Protein AF-0000000085028740 (afdb_homodimer)

Foldseek 3Di:
DKEKEWEAEQVRFTFKMKIFDLPDDDDDPSVVLSVQLCVLVVVLQCCVCVPVVFDKDWDADPVGRMIMIGGPDDDDPVNRVSVVVSVVSLVVSCVVSHVVNYHYHYHYD/DKEKEWEAEQVRFTFKMKIFDLPDDDDDPSVVLSVQLCVLVVVLQCCVCVVVVFDWDWDADPVGRMIMIGGPDDDDPVNRVSVVVSVVSLVVSCVVSHVVNYHYHYHYD

Organism: Acidaminococcus fermentans (strain ATCC 25085 / DSM 20731 / CCUG 9996 / CIP 106432 / VR4) (NCBI:txid591001)

pLDDT: mean 91.89, std 10.98, range [51.22, 98.94]

Sequence (218 aa):
MIAVDIYYNRHGRIRRYRVSGHAEYNPEGFDEVCYAVSLNTQVAANGLNEVLHRKVDYSIDQEDGSLAVRLVDEPDAKTDAVLKTMVCGLRHLQKTYSQDYLMIKEHRRMIAVDIYYNRHGRIRRYRVSGHAEYNPEGFDEVCYAVSLNTQVAANGLNEVLHRKVDYSIDQEDGSLAVRLVDEPDAKTDAVLKTMVCGLRHLQKTYSQDYLMIKEHRR

Nearest PDB structures (foldseek):
  7jvs-assembly1_D  TM=9.348E-01  e=3.069E-10  Staphylococcus aureus
  2g0j-assembly2_C  TM=8.894E-01  e=3.069E-10  Streptococcus mutans
  7kld-assembly1_B  TM=8.801E-01  e=5.539E-10  Staphylococcus aureus
  2idl-assembly1_A  TM=8.913E-01  e=1.217E-09  Streptococcus pneumoniae TIGR4
  7kld-assembly1_A-2  TM=9.164E-01  e=1.927E-09  Staphylococcus aureus

Radius of gyration: 16.81 Å; Cα contacts (8 Å, |Δi|>4): 422; chains: 2; bounding box: 40×45×38 Å

Solvent-accessible surface area (backbone atoms only — not comparable to full-atom values): 11359 Å² total; per-residue (Å²): 90,28,40,35,42,37,34,29,40,79,83,71,37,55,41,34,39,34,38,36,45,54,57,60,91,55,64,92,65,41,60,56,53,33,48,51,53,48,52,49,55,47,29,41,54,47,18,41,38,76,65,66,63,40,62,60,51,74,48,66,42,83,88,54,51,22,39,38,41,31,49,72,61,80,64,47,70,40,57,29,40,31,52,50,19,38,50,50,37,50,53,52,49,24,68,72,71,32,64,80,45,38,43,79,44,81,46,76,92,91,27,42,36,42,37,34,29,41,77,85,71,36,55,40,34,41,34,39,36,44,53,57,60,90,58,64,92,65,44,59,56,54,32,48,52,52,47,52,48,54,48,29,39,54,47,17,41,37,77,63,67,64,41,64,62,51,76,47,68,41,84,88,55,52,22,37,37,41,32,49,72,60,83,63,47,70,39,57,29,40,32,52,49,17,38,51,49,36,50,54,51,48,23,69,73,73,31,65,80,45,37,44,79,44,79,44,76,93

Structure (mmCIF, N/CA/C/O backbone):
data_AF-0000000085028740-model_v1
#
loop_
_entity.id
_entity.type
_entity.pdbx_description
1 polymer 'Ribosomal processing cysteine protease Prp'
#
loop_
_atom_site.group_PDB
_atom_site.id
_atom_site.type_symbol
_atom_site.label_atom_id
_atom_site.label_alt_id
_atom_site.label_comp_id
_atom_site.label_asym_id
_atom_site.label_entity_id
_atom_site.label_seq_id
_atom_site.pdbx_PDB_ins_code
_atom_site.Cartn_x
_atom_site.Cartn_y
_atom_site.Cartn_z
_atom_site.occupancy
_atom_site.B_iso_or_equiv
_atom_site.auth_seq_id
_atom_site.auth_comp_id
_atom_site.auth_asym_id
_atom_site.auth_atom_id
_atom_site.pdbx_PDB_model_num
ATOM 1 N N . MET A 1 1 ? 14.062 12.695 11 1 87 1 MET A N 1
ATOM 2 C CA . MET A 1 1 ? 12.977 11.875 11.531 1 87 1 MET A CA 1
ATOM 3 C C . MET A 1 1 ? 11.68 12.133 10.773 1 87 1 MET A C 1
ATOM 5 O O . MET A 1 1 ? 11.344 13.281 10.477 1 87 1 MET A O 1
ATOM 9 N N . ILE A 1 2 ? 11 11.188 10.445 1 91 2 ILE A N 1
ATOM 10 C CA . ILE A 1 2 ? 9.711 11.273 9.758 1 91 2 ILE A CA 1
ATOM 11 C C . ILE A 1 2 ? 8.578 11.039 10.758 1 91 2 ILE A C 1
ATOM 13 O O . ILE A 1 2 ? 8.656 10.133 11.594 1 91 2 ILE A O 1
ATOM 17 N N . ALA A 1 3 ? 7.57 11.867 10.711 1 94 3 ALA A N 1
ATOM 18 C CA . ALA A 1 3 ? 6.387 11.695 11.547 1 94 3 ALA A CA 1
ATOM 19 C C . ALA A 1 3 ? 5.137 11.469 10.703 1 94 3 ALA A C 1
ATOM 21 O O . ALA A 1 3 ? 4.922 12.172 9.703 1 94 3 ALA A O 1
ATOM 22 N N . VAL A 1 4 ? 4.367 10.461 11.109 1 97.19 4 VAL A N 1
ATOM 23 C CA . VAL A 1 4 ? 3.082 10.211 10.469 1 97.19 4 VAL A CA 1
ATOM 24 C C . VAL A 1 4 ? 1.962 10.281 11.508 1 97.19 4 VAL A C 1
ATOM 26 O O . VAL A 1 4 ? 1.953 9.508 12.469 1 97.19 4 VAL A O 1
ATOM 29 N N . ASP A 1 5 ? 1.057 11.203 11.266 1 98.25 5 ASP A N 1
ATOM 30 C CA . ASP A 1 5 ? -0.131 11.344 12.102 1 98.25 5 ASP A CA 1
ATOM 31 C C . ASP A 1 5 ? -1.352 10.719 11.43 1 98.25 5 ASP A C 1
ATOM 33 O O . ASP A 1 5 ? -1.665 11.031 10.281 1 98.25 5 ASP A O 1
ATOM 37 N N . ILE A 1 6 ? -1.985 9.859 12.172 1 98.75 6 ILE A N 1
ATOM 38 C CA . ILE A 1 6 ? -3.168 9.164 11.672 1 98.75 6 ILE A CA 1
ATOM 39 C C . ILE A 1 6 ? -4.391 9.57 12.5 1 98.75 6 ILE A C 1
ATOM 41 O O . ILE A 1 6 ? -4.383 9.469 13.727 1 98.75 6 ILE A O 1
ATOM 45 N N . TYR A 1 7 ? -5.457 9.9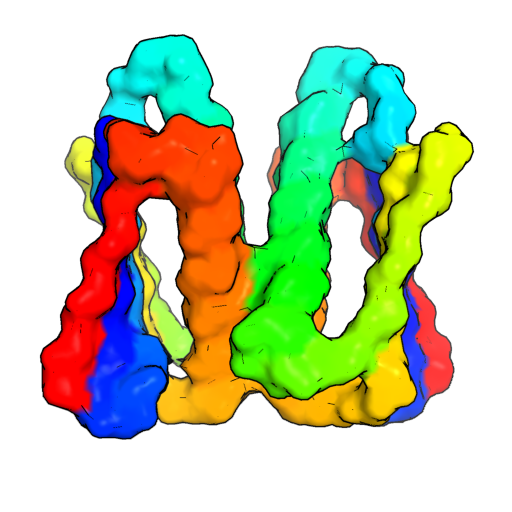45 11.828 1 98.69 7 TYR A N 1
ATOM 46 C CA . TYR A 1 7 ? -6.641 10.445 12.523 1 98.69 7 TYR A CA 1
ATOM 47 C C . TYR A 1 7 ? -7.84 9.531 12.281 1 98.69 7 TYR A C 1
ATOM 49 O O . TYR A 1 7 ? -8.258 9.336 11.141 1 98.69 7 TYR A O 1
ATOM 57 N N . TYR A 1 8 ? -8.383 9.047 13.375 1 98.38 8 TYR A N 1
ATOM 58 C CA . TYR A 1 8 ? -9.539 8.164 13.328 1 98.38 8 TYR A CA 1
ATOM 59 C C . TYR A 1 8 ? -10.82 8.914 13.672 1 98.38 8 TYR A C 1
ATOM 61 O O . TYR A 1 8 ? -10.789 9.867 14.461 1 98.38 8 TYR A O 1
ATOM 69 N N . ASN A 1 9 ? -11.883 8.602 13.031 1 97.12 9 ASN A N 1
ATOM 70 C CA . ASN A 1 9 ? -13.172 9.133 13.453 1 97.12 9 ASN A CA 1
ATOM 71 C C . ASN A 1 9 ? -13.734 8.367 14.648 1 97.12 9 ASN A C 1
ATOM 73 O O . ASN A 1 9 ? -13.07 7.48 15.188 1 97.12 9 ASN A O 1
ATOM 77 N N . ARG A 1 10 ? -14.898 8.703 15.039 1 95.94 10 ARG A N 1
ATOM 78 C CA . ARG A 1 10 ? -15.5 8.156 16.25 1 95.94 10 ARG A CA 1
ATOM 79 C C . ARG A 1 10 ? -15.797 6.668 16.094 1 95.94 10 ARG A C 1
ATOM 81 O O . ARG A 1 10 ? -16 5.957 17.078 1 95.94 10 ARG A O 1
ATOM 88 N N . HIS A 1 11 ? -15.883 6.184 14.883 1 96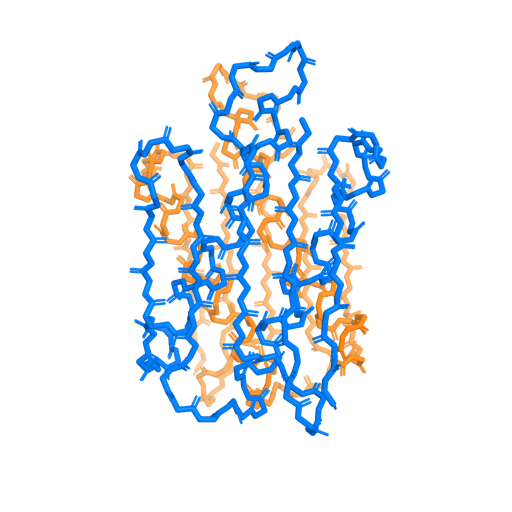.31 11 HIS A N 1
ATOM 89 C CA . HIS A 1 11 ? -16.188 4.781 14.625 1 96.31 11 HIS A CA 1
ATOM 90 C C . HIS A 1 11 ? -14.922 3.971 14.406 1 96.31 11 HIS A C 1
ATOM 92 O O . HIS A 1 11 ? -14.977 2.812 13.984 1 96.31 11 HIS A O 1
ATOM 98 N N . GLY A 1 12 ? -13.758 4.621 14.625 1 97.31 12 GLY A N 1
ATOM 99 C CA . GLY A 1 12 ? -12.492 3.906 14.523 1 97.31 12 GLY A CA 1
ATOM 100 C C . GLY A 1 12 ? -12.016 3.748 13.094 1 97.31 12 GLY A C 1
ATOM 101 O O . GLY A 1 12 ? -11.227 2.846 12.789 1 97.31 12 GLY A O 1
ATOM 102 N N . ARG A 1 13 ? -12.586 4.496 12.227 1 98.19 13 ARG A N 1
ATOM 103 C CA . ARG A 1 13 ? -12.125 4.473 10.836 1 98.19 13 ARG A CA 1
ATOM 104 C C . ARG A 1 13 ? -11.219 5.66 10.539 1 98.19 13 ARG A C 1
ATOM 106 O O . ARG A 1 13 ? -11.422 6.75 11.086 1 98.19 13 ARG A O 1
ATOM 113 N N . ILE A 1 14 ? -10.297 5.48 9.719 1 98.81 14 ILE A N 1
ATOM 114 C CA . ILE A 1 14 ? -9.336 6.535 9.422 1 98.81 14 ILE A CA 1
ATOM 115 C C . ILE A 1 14 ? -9.961 7.547 8.461 1 98.81 14 ILE A C 1
ATOM 117 O O . ILE A 1 14 ? -10.5 7.172 7.418 1 98.81 14 ILE A O 1
ATOM 121 N N . ARG A 1 15 ? -9.781 8.773 8.766 1 98.12 15 ARG A N 1
ATOM 122 C CA . ARG A 1 15 ? -10.359 9.844 7.957 1 98.12 15 ARG A CA 1
ATOM 123 C C . ARG A 1 15 ? -9.266 10.641 7.246 1 98.12 15 ARG A C 1
ATOM 125 O O . ARG A 1 15 ? -9.508 11.242 6.199 1 98.12 15 ARG A O 1
ATOM 132 N N . ARG A 1 16 ? -8.141 10.711 7.859 1 98.19 16 ARG A N 1
ATOM 133 C CA . ARG A 1 16 ? -7.066 11.508 7.273 1 98.19 16 ARG A CA 1
ATOM 134 C C . ARG A 1 16 ? -5.715 11.109 7.852 1 98.19 16 ARG A C 1
ATOM 136 O O . ARG A 1 16 ? -5.648 10.469 8.906 1 98.19 16 ARG A O 1
ATOM 143 N N . TYR A 1 17 ? -4.637 11.469 7.195 1 98.69 17 TYR A N 1
ATOM 144 C CA . TYR A 1 17 ? -3.279 11.312 7.707 1 98.69 17 TYR A CA 1
ATOM 145 C C . TYR A 1 17 ? -2.367 12.414 7.184 1 98.69 17 TYR A C 1
ATOM 147 O O . TYR A 1 17 ? -2.697 13.086 6.203 1 98.69 17 TYR A O 1
ATOM 155 N N . ARG A 1 18 ? -1.269 12.617 7.883 1 97.62 18 ARG A N 1
ATOM 156 C CA . ARG A 1 18 ? -0.261 13.609 7.535 1 97.62 18 ARG A CA 1
ATOM 157 C C . ARG A 1 18 ? 1.146 13.047 7.707 1 97.62 18 ARG A C 1
ATOM 159 O O . ARG A 1 18 ? 1.422 12.336 8.672 1 97.62 18 ARG A O 1
ATOM 166 N N . VAL A 1 19 ? 1.947 13.352 6.762 1 96.5 19 VAL A N 1
ATOM 167 C CA . VAL A 1 19 ? 3.352 12.953 6.816 1 96.5 19 VAL A CA 1
ATOM 168 C C . VAL A 1 19 ? 4.234 14.203 6.859 1 96.5 19 VAL A C 1
ATOM 170 O O . VAL A 1 19 ? 4.07 15.117 6.047 1 96.5 19 VAL A O 1
ATOM 173 N N . 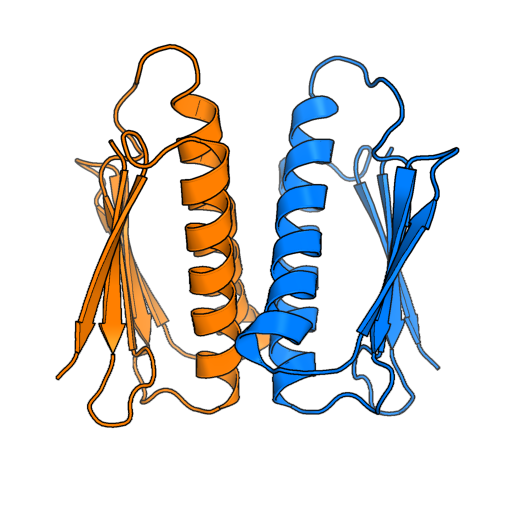SER A 1 20 ? 5.109 14.266 7.758 1 93.06 20 SER A N 1
ATOM 174 C CA . SER A 1 20 ? 6.039 15.383 7.871 1 93.06 20 SER A CA 1
ATOM 175 C C . SER A 1 20 ? 7.461 14.898 8.133 1 93.06 20 SER A C 1
ATOM 177 O O . SER A 1 20 ? 7.66 13.766 8.594 1 93.06 20 SER A O 1
ATOM 179 N N . GLY A 1 21 ? 8.523 15.727 7.676 1 88.38 21 GLY A N 1
ATOM 180 C CA . GLY A 1 21 ? 9.914 15.445 7.992 1 88.38 21 GLY A CA 1
ATOM 181 C C . GLY A 1 21 ? 10.609 14.602 6.938 1 88.38 21 GLY A C 1
ATOM 182 O O . GLY A 1 21 ? 11.781 14.25 7.09 1 88.38 21 GLY A O 1
ATOM 183 N N . HIS A 1 22 ? 9.906 14.273 5.992 1 75.25 22 HIS A N 1
ATOM 184 C CA . HIS A 1 22 ? 10.453 13.352 5.012 1 75.25 22 HIS A CA 1
ATOM 185 C C . HIS A 1 22 ? 11.273 14.086 3.955 1 75.25 22 HIS A C 1
ATOM 187 O O . HIS A 1 22 ? 12.031 13.469 3.209 1 75.25 22 HIS A O 1
ATOM 193 N N . ALA A 1 23 ? 11.047 15.43 3.777 1 65.69 23 ALA A N 1
ATOM 194 C CA . ALA A 1 23 ? 11.805 16.203 2.803 1 65.69 23 ALA A CA 1
ATOM 195 C C . ALA A 1 23 ? 13.195 16.562 3.338 1 65.69 23 ALA A C 1
ATOM 197 O O . ALA A 1 23 ? 14.086 16.938 2.574 1 65.69 23 ALA A O 1
ATOM 198 N N . GLU A 1 24 ? 13.359 16.672 4.578 1 59.72 24 GLU A N 1
ATOM 199 C CA . GLU A 1 24 ? 14.625 17.172 5.117 1 59.72 24 GLU A CA 1
ATOM 200 C C . GLU A 1 24 ? 15.75 16.172 4.887 1 59.72 24 GLU A C 1
ATOM 202 O O . GLU A 1 24 ? 15.508 14.969 4.777 1 59.72 24 GLU A O 1
ATOM 207 N N . TYR A 1 25 ? 17 16.703 4.27 1 51.22 25 TYR A N 1
ATOM 208 C CA . TYR A 1 25 ? 18.266 16.078 3.934 1 51.22 25 TYR A CA 1
ATOM 209 C C . TYR A 1 25 ? 18.766 15.203 5.082 1 51.22 25 TYR A C 1
ATOM 211 O O . TYR A 1 25 ? 18.875 15.664 6.219 1 51.22 25 TYR A O 1
ATOM 219 N N . ASN A 1 26 ? 18.672 13.883 4.992 1 54.31 26 ASN A N 1
ATOM 220 C CA . ASN A 1 26 ? 19.031 12.961 6.07 1 54.31 26 ASN A CA 1
ATOM 221 C C . ASN A 1 26 ? 20.375 12.297 5.82 1 54.31 26 ASN A C 1
ATOM 223 O O . ASN A 1 26 ? 20.812 12.172 4.672 1 54.31 26 ASN A O 1
ATOM 227 N N . PRO A 1 27 ? 21.047 12.219 6.848 1 53.03 27 PRO A N 1
ATOM 228 C CA . PRO A 1 27 ? 22.172 11.297 6.973 1 53.03 27 PRO A CA 1
ATOM 229 C C . PRO A 1 27 ? 21.984 10.016 6.16 1 53.03 27 PRO A C 1
ATOM 231 O O . PRO A 1 27 ? 20.875 9.734 5.695 1 53.03 27 PRO A O 1
ATOM 234 N N . GLU A 1 28 ? 22.922 9.25 6 1 55.25 28 GLU A N 1
ATOM 235 C CA . GLU A 1 28 ? 22.938 7.969 5.293 1 55.25 28 GLU A CA 1
ATOM 236 C C . GLU A 1 28 ? 21.797 7.07 5.762 1 55.25 28 GLU A C 1
ATOM 238 O O . GLU A 1 28 ? 21.578 6.906 6.965 1 55.25 28 GLU A O 1
ATOM 243 N N . GLY A 1 29 ? 20.891 6.484 4.973 1 60.72 29 GLY A N 1
ATOM 244 C CA . GLY A 1 29 ? 19.781 5.613 5.324 1 60.72 29 GLY A CA 1
ATOM 245 C C . GLY A 1 29 ? 18.453 6.34 5.41 1 60.72 29 GLY A C 1
ATOM 246 O O . GLY A 1 29 ? 17.406 5.738 5.203 1 60.72 29 GLY A O 1
ATOM 247 N N . PHE A 1 30 ? 18.562 7.57 5.66 1 71.94 30 PHE A N 1
ATOM 248 C CA . PHE A 1 30 ? 17.375 8.383 5.812 1 71.94 30 PHE A CA 1
ATOM 249 C C . PHE A 1 30 ? 16.641 8.531 4.484 1 71.94 30 PHE A C 1
ATOM 251 O O . PHE A 1 30 ? 15.406 8.508 4.438 1 71.94 30 PHE A O 1
ATOM 258 N N . ASP A 1 31 ? 17.375 8.383 3.475 1 82.62 31 ASP A N 1
ATOM 259 C CA . ASP A 1 31 ? 16.766 8.508 2.152 1 82.62 31 ASP A CA 1
ATOM 260 C C . ASP A 1 31 ? 15.891 7.297 1.839 1 82.62 31 ASP A C 1
ATOM 262 O O . ASP A 1 31 ? 14.828 7.438 1.232 1 82.62 31 ASP A O 1
ATOM 266 N N . GLU A 1 32 ? 16.297 6.129 2.332 1 84.94 32 GLU A N 1
ATOM 267 C CA . GLU A 1 32 ? 15.531 4.91 2.078 1 84.94 32 GLU A CA 1
ATOM 268 C C . GLU A 1 32 ? 14.211 4.922 2.838 1 84.94 32 GLU A C 1
ATOM 270 O O . GLU A 1 32 ? 13.164 4.582 2.281 1 84.94 32 GLU A O 1
ATOM 275 N N . VAL A 1 33 ? 14.344 5.348 4.09 1 89.69 33 VAL A N 1
ATOM 276 C CA . VAL A 1 33 ? 13.125 5.379 4.895 1 89.69 33 VAL A CA 1
ATOM 277 C C . VAL A 1 33 ? 12.172 6.438 4.352 1 89.69 33 VAL A C 1
ATOM 279 O O . VAL A 1 33 ? 10.961 6.215 4.277 1 89.69 33 VAL A O 1
ATOM 282 N N . CYS A 1 34 ? 12.703 7.59 3.941 1 90.25 34 CYS A N 1
ATOM 283 C CA . CYS A 1 34 ? 11.891 8.641 3.336 1 90.25 34 CYS A CA 1
ATOM 284 C C . CYS A 1 34 ? 11.156 8.117 2.104 1 90.25 34 CYS A C 1
ATOM 286 O O . CYS A 1 34 ? 9.953 8.336 1.949 1 90.25 34 CYS A O 1
ATOM 288 N N . TYR A 1 35 ? 11.875 7.43 1.296 1 91 35 TYR A N 1
ATOM 289 C CA . TYR A 1 35 ? 11.289 6.879 0.078 1 91 35 TYR A CA 1
ATOM 290 C C . TYR A 1 35 ? 10.219 5.84 0.405 1 91 35 TYR A C 1
ATOM 292 O O . TYR A 1 35 ? 9.141 5.84 -0.19 1 91 35 TYR A O 1
ATOM 300 N N . ALA A 1 36 ? 10.516 4.938 1.318 1 94.5 36 ALA A N 1
ATOM 301 C CA . ALA A 1 36 ? 9.594 3.863 1.688 1 94.5 36 ALA A CA 1
ATOM 302 C C . ALA A 1 36 ? 8.289 4.426 2.236 1 94.5 36 ALA A C 1
ATOM 304 O O . ALA A 1 36 ? 7.203 3.99 1.841 1 94.5 36 ALA A O 1
ATOM 305 N N . VAL A 1 37 ? 8.422 5.426 3.08 1 95.5 37 VAL A N 1
ATOM 306 C CA . VAL A 1 37 ? 7.246 6.051 3.678 1 95.5 37 VAL A CA 1
ATOM 307 C C . VAL A 1 37 ? 6.453 6.789 2.602 1 95.5 37 VAL A C 1
ATOM 309 O O . VAL A 1 37 ? 5.223 6.684 2.545 1 95.5 37 VAL A O 1
ATOM 312 N N . SER A 1 38 ? 7.066 7.5 1.732 1 93.62 38 SER A N 1
ATOM 313 C CA . SER A 1 38 ? 6.395 8.211 0.651 1 93.62 38 SER A CA 1
ATOM 314 C C . SER A 1 38 ? 5.652 7.25 -0.266 1 93.62 38 SER A C 1
ATOM 316 O O . SER A 1 38 ? 4.484 7.473 -0.594 1 93.62 38 SER A O 1
ATOM 318 N N . LEU A 1 39 ? 6.359 6.219 -0.688 1 96 39 LEU A N 1
ATOM 319 C CA . LEU A 1 39 ? 5.73 5.238 -1.569 1 96 39 LEU A CA 1
ATOM 320 C C . LEU A 1 39 ? 4.488 4.637 -0.919 1 96 39 LEU A C 1
ATOM 322 O O . LEU A 1 39 ? 3.42 4.598 -1.533 1 96 39 LEU A O 1
ATOM 326 N N . ASN A 1 40 ? 4.59 4.152 0.302 1 98.19 40 ASN A N 1
ATOM 327 C CA . ASN A 1 40 ? 3.496 3.506 1.021 1 98.19 40 ASN A CA 1
ATOM 328 C C . ASN A 1 40 ? 2.289 4.43 1.149 1 98.19 40 ASN A C 1
ATOM 330 O O . ASN A 1 40 ? 1.167 4.043 0.821 1 98.19 40 ASN A O 1
ATOM 334 N N . THR A 1 41 ? 2.529 5.688 1.608 1 97.94 41 THR A N 1
ATOM 335 C CA . THR A 1 41 ? 1.422 6.598 1.889 1 97.94 41 THR A CA 1
ATOM 336 C C . THR A 1 41 ? 0.839 7.156 0.594 1 97.94 41 THR A C 1
ATOM 338 O O . THR A 1 41 ? -0.364 7.41 0.508 1 97.94 41 THR A O 1
ATOM 341 N N . GLN A 1 42 ? 1.666 7.316 -0.438 1 96.5 42 GLN A N 1
ATOM 342 C CA . GLN A 1 42 ? 1.15 7.84 -1.699 1 96.5 42 GLN A CA 1
ATOM 343 C C . GLN A 1 42 ? 0.371 6.77 -2.461 1 96.5 42 GLN A C 1
ATOM 345 O O . GLN A 1 42 ? -0.617 7.078 -3.133 1 96.5 42 GLN A O 1
ATOM 350 N N . VAL A 1 43 ? 0.812 5.523 -2.387 1 98.56 43 VAL A N 1
ATOM 351 C CA . VAL A 1 43 ? 0.045 4.441 -2.996 1 98.56 43 VAL A CA 1
ATOM 352 C C . VAL A 1 43 ? -1.354 4.395 -2.385 1 98.56 43 VAL A C 1
ATOM 354 O O . VAL A 1 43 ? -2.346 4.25 -3.102 1 98.56 43 VAL A O 1
ATOM 357 N N . ALA A 1 44 ? -1.451 4.516 -1.064 1 98.81 44 ALA A N 1
ATOM 358 C CA . ALA A 1 44 ? -2.752 4.543 -0.4 1 98.81 44 ALA A CA 1
ATOM 359 C C . ALA A 1 44 ? -3.6 5.707 -0.9 1 98.81 44 ALA A C 1
ATOM 361 O O . ALA A 1 44 ? -4.766 5.523 -1.261 1 98.81 44 ALA A O 1
ATOM 362 N N . ALA A 1 45 ? -3.002 6.902 -0.964 1 98.38 45 ALA A N 1
ATOM 363 C CA . ALA A 1 45 ? -3.727 8.086 -1.417 1 98.38 45 ALA A CA 1
ATOM 364 C C . ALA A 1 45 ? -4.242 7.902 -2.842 1 98.38 45 ALA A C 1
ATOM 366 O O . ALA A 1 45 ? -5.402 8.195 -3.133 1 98.38 45 ALA A O 1
ATOM 367 N N . ASN A 1 46 ? -3.385 7.426 -3.715 1 98 46 ASN A N 1
ATOM 368 C CA . ASN A 1 46 ? -3.781 7.195 -5.102 1 98 46 ASN A CA 1
ATOM 369 C C . ASN A 1 46 ? -4.891 6.152 -5.199 1 98 46 ASN A C 1
ATOM 371 O O . ASN A 1 46 ? -5.793 6.277 -6.027 1 98 46 ASN A O 1
ATOM 375 N N . GLY A 1 47 ? -4.77 5.074 -4.387 1 98.69 47 GLY A N 1
ATOM 376 C CA . GLY A 1 47 ? -5.812 4.059 -4.352 1 98.69 47 GLY A CA 1
ATOM 377 C C . GLY A 1 47 ? -7.172 4.609 -3.965 1 98.69 47 GLY A C 1
ATOM 378 O O . GLY A 1 47 ? -8.188 4.246 -4.562 1 98.69 47 GLY A O 1
ATOM 379 N N . LEU A 1 48 ? -7.188 5.504 -2.975 1 98.75 48 LEU A N 1
ATOM 380 C CA . LEU A 1 48 ? -8.445 6.125 -2.566 1 98.75 48 LEU A CA 1
ATOM 381 C C . LEU A 1 48 ? -9.094 6.852 -3.738 1 98.75 48 LEU A C 1
ATOM 383 O O . LEU A 1 48 ? -10.305 6.742 -3.945 1 98.75 48 LEU A O 1
ATOM 387 N N . ASN A 1 49 ? -8.281 7.531 -4.488 1 98.25 49 ASN A N 1
ATOM 388 C CA . ASN A 1 49 ? -8.781 8.367 -5.574 1 98.25 49 ASN A CA 1
ATOM 389 C C . ASN A 1 49 ? -9 7.562 -6.852 1 98.25 49 ASN A C 1
ATOM 391 O O . ASN A 1 49 ? -10.109 7.543 -7.395 1 98.25 49 ASN A O 1
ATOM 395 N N . GLU A 1 50 ? -8.031 6.82 -7.301 1 98.38 50 GLU A N 1
ATOM 396 C CA . GLU A 1 50 ? -8.031 6.215 -8.633 1 98.38 50 GLU A CA 1
ATOM 397 C C . GLU A 1 50 ? -8.75 4.867 -8.625 1 98.38 50 GLU A C 1
ATOM 399 O O . GLU A 1 50 ? -9.289 4.438 -9.648 1 98.38 50 GLU A O 1
ATOM 404 N N . VAL A 1 51 ? -8.781 4.199 -7.527 1 98.69 51 VAL A N 1
ATOM 405 C CA . VAL A 1 51 ? -9.359 2.861 -7.461 1 98.69 51 VAL A CA 1
ATOM 406 C C . VAL A 1 51 ? -10.758 2.934 -6.848 1 98.69 51 VAL A C 1
ATOM 408 O O . VAL A 1 51 ? -11.719 2.418 -7.418 1 98.69 51 VAL A O 1
ATOM 411 N N . LEU A 1 52 ? -10.781 3.611 -5.723 1 98.69 52 LEU A N 1
ATOM 412 C CA . LEU A 1 52 ? -12.047 3.641 -5 1 98.69 52 LEU A CA 1
ATOM 413 C C . LEU A 1 52 ? -12.891 4.832 -5.438 1 98.69 52 LEU A C 1
ATOM 415 O O . LEU A 1 52 ? -14.055 4.945 -5.055 1 98.69 52 LEU A O 1
ATOM 419 N N . HIS A 1 53 ? -12.273 5.781 -6.211 1 98.56 53 HIS A N 1
ATOM 420 C CA . HIS A 1 53 ? -12.953 6.953 -6.754 1 98.56 53 HIS A CA 1
ATOM 421 C C . HIS A 1 53 ? -13.555 7.805 -5.641 1 98.56 53 HIS A C 1
ATOM 423 O O . HIS A 1 53 ? -14.68 8.289 -5.77 1 98.56 53 HIS A O 1
ATOM 429 N N . ARG A 1 54 ? -12.82 7.855 -4.562 1 98.5 54 ARG A N 1
ATOM 430 C CA . ARG A 1 54 ? -13.211 8.742 -3.469 1 98.5 54 ARG A CA 1
ATOM 431 C C . ARG A 1 54 ? -12.594 10.125 -3.639 1 98.5 54 ARG A C 1
ATOM 433 O O . ARG A 1 54 ? -11.438 10.25 -4.059 1 98.5 54 ARG A O 1
ATOM 440 N N . LYS A 1 55 ? -13.375 11.078 -3.264 1 98 55 LYS A N 1
ATOM 441 C CA . LYS A 1 55 ? -12.812 12.43 -3.24 1 98 55 LYS A CA 1
ATOM 442 C C . LYS A 1 55 ? -11.875 12.617 -2.051 1 98 55 LYS A C 1
ATOM 444 O O . LYS A 1 55 ? -12.242 12.32 -0.911 1 98 55 LYS A O 1
ATOM 449 N N . VAL A 1 56 ? -10.727 13.094 -2.354 1 97.62 56 VAL A N 1
ATOM 450 C CA . VAL A 1 56 ? -9.695 13.266 -1.335 1 97.62 56 VAL A CA 1
ATOM 451 C C . VAL A 1 56 ? -9.078 14.656 -1.459 1 97.62 56 VAL A C 1
ATOM 453 O O . VAL A 1 56 ? -8.797 15.117 -2.566 1 97.62 56 VAL A O 1
ATOM 456 N N . ASP A 1 57 ? -9.016 15.312 -0.334 1 97.62 57 ASP A N 1
ATOM 457 C CA . ASP A 1 57 ? -8.172 16.5 -0.274 1 97.62 57 ASP A CA 1
ATOM 458 C C . ASP A 1 57 ? -6.699 16.125 -0.099 1 97.62 57 ASP A C 1
ATOM 460 O O . ASP A 1 57 ? -6.332 15.484 0.89 1 97.62 57 ASP A O 1
ATOM 464 N N . TYR A 1 58 ? -5.992 16.328 -1.092 1 94.5 58 TYR A N 1
ATOM 465 C CA . TYR A 1 58 ? -4.562 16.047 -1.111 1 94.5 58 TYR A CA 1
ATOM 466 C C . TYR A 1 58 ? -3.75 17.328 -1.159 1 94.5 58 TYR A C 1
ATOM 468 O O . TYR A 1 58 ? -3.945 18.172 -2.049 1 94.5 58 TYR A O 1
ATOM 476 N N . SER A 1 59 ? -2.877 17.5 -0.118 1 93.38 59 SER A N 1
ATOM 477 C CA . SER A 1 59 ? -2.062 18.719 -0.11 1 93.38 59 SER A CA 1
ATOM 478 C C . SER A 1 59 ? -0.617 18.406 0.263 1 93.38 59 SER A C 1
ATOM 480 O O . SER A 1 59 ? -0.358 17.531 1.087 1 93.38 59 SER A O 1
ATOM 482 N N . ILE A 1 60 ? 0.285 19.078 -0.424 1 87.94 60 ILE A N 1
ATOM 483 C CA . ILE A 1 60 ? 1.708 19.016 -0.111 1 87.94 60 ILE A CA 1
ATOM 484 C C . ILE A 1 60 ? 2.213 20.406 0.273 1 87.94 60 ILE A C 1
ATOM 486 O O . ILE A 1 60 ? 2.012 21.375 -0.465 1 87.94 60 ILE A O 1
ATOM 490 N N . ASP A 1 61 ? 2.67 20.438 1.497 1 85.12 61 ASP A N 1
ATOM 491 C CA . ASP A 1 61 ? 3.295 21.688 1.891 1 85.12 61 ASP A CA 1
ATOM 492 C C . ASP A 1 61 ? 4.637 21.891 1.185 1 85.12 61 ASP A C 1
ATOM 494 O O . ASP A 1 61 ? 5.551 21.078 1.346 1 85.12 61 ASP A O 1
ATOM 498 N N . GLN A 1 62 ? 4.797 22.891 0.445 1 78.5 62 GLN A N 1
ATOM 499 C CA . GLN A 1 62 ? 5.965 23.109 -0.402 1 78.5 62 GLN A CA 1
ATOM 500 C C . GLN A 1 62 ? 7.191 23.469 0.434 1 78.5 62 GLN A C 1
ATOM 502 O O . GLN A 1 62 ? 8.328 23.25 0.006 1 78.5 62 GLN A O 1
ATOM 507 N N . GLU A 1 63 ? 6.938 24.062 1.597 1 78 63 GLU A N 1
ATOM 508 C CA . GLU A 1 63 ? 8.047 24.5 2.43 1 78 63 GLU A CA 1
ATOM 509 C C . GLU A 1 63 ? 8.727 23.328 3.133 1 78 63 GLU A C 1
ATOM 511 O O . GLU A 1 63 ? 9.953 23.25 3.17 1 78 63 GLU A O 1
ATOM 516 N N . ASP A 1 64 ? 7.926 22.406 3.578 1 76.88 64 ASP A N 1
ATOM 517 C CA . ASP A 1 64 ? 8.547 21.359 4.383 1 76.88 64 ASP A CA 1
ATOM 518 C C . ASP A 1 64 ? 8.289 19.969 3.785 1 76.88 64 ASP A C 1
ATOM 520 O O . ASP A 1 64 ? 8.75 18.969 4.32 1 76.88 64 ASP A O 1
ATOM 524 N N . GLY A 1 65 ? 7.613 19.969 2.703 1 80.25 65 GLY A N 1
ATOM 525 C CA . GLY A 1 65 ? 7.383 18.719 1.981 1 80.25 65 GLY A CA 1
ATOM 526 C C . GLY A 1 65 ? 6.367 17.828 2.658 1 80.25 65 GLY A C 1
ATOM 527 O O . GLY A 1 65 ? 6.27 16.641 2.332 1 80.25 65 GLY A O 1
ATOM 528 N N . SER A 1 66 ? 5.676 18.328 3.596 1 89.88 66 SER A N 1
ATOM 529 C CA . SER A 1 66 ? 4.695 17.516 4.316 1 89.88 66 SER A CA 1
ATOM 530 C C . SER A 1 66 ? 3.502 17.188 3.428 1 89.88 66 SER A C 1
ATOM 532 O O . SER A 1 66 ? 3.098 17.984 2.588 1 89.88 66 SER A O 1
ATOM 534 N N . LEU A 1 67 ? 3.039 16.031 3.566 1 93.44 67 LEU A N 1
ATOM 535 C CA . LEU A 1 67 ? 1.892 15.516 2.828 1 93.44 67 LEU A CA 1
ATOM 536 C C . LEU A 1 67 ? 0.683 15.359 3.744 1 93.44 67 LEU A C 1
ATOM 538 O O . LEU A 1 67 ? 0.805 14.836 4.855 1 93.44 67 LEU A O 1
ATOM 542 N N . ALA A 1 68 ? -0.434 15.891 3.34 1 97.06 68 ALA A N 1
ATOM 543 C CA . ALA A 1 68 ? -1.692 15.703 4.055 1 97.06 68 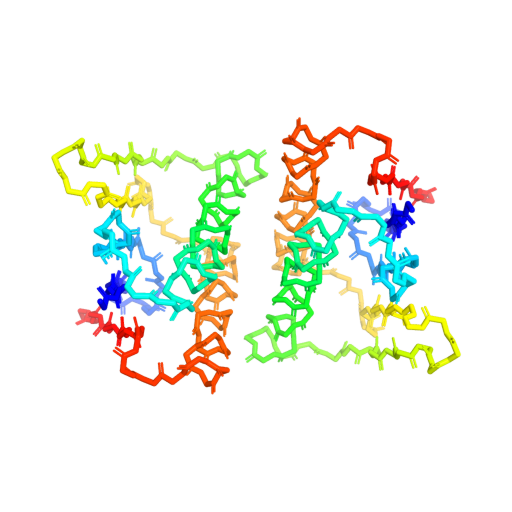ALA A CA 1
ATOM 544 C C . ALA A 1 68 ? -2.768 15.133 3.1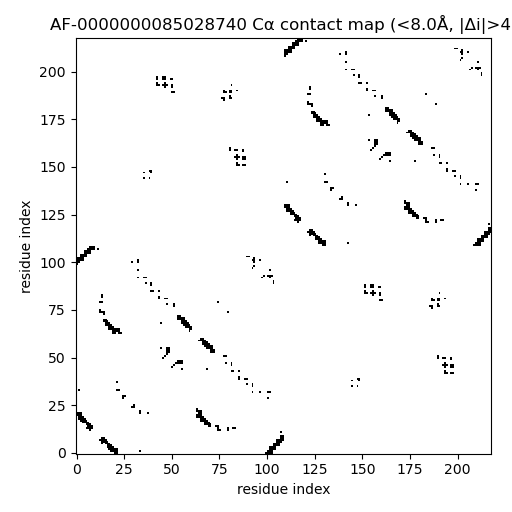31 1 97.06 68 ALA A C 1
ATOM 546 O O . ALA A 1 68 ? -2.938 15.609 2.004 1 97.06 68 ALA A O 1
ATOM 547 N N . VAL A 1 69 ? -3.42 14.164 3.619 1 98.38 69 VAL A N 1
ATOM 548 C CA . VAL A 1 69 ? -4.504 13.523 2.879 1 98.38 69 VAL A CA 1
ATOM 549 C C . VAL A 1 69 ? -5.75 13.438 3.758 1 98.38 69 VAL A C 1
ATOM 551 O O . VAL A 1 69 ? -5.672 13.023 4.918 1 98.38 69 VAL A O 1
ATOM 554 N N . ARG A 1 70 ? -6.891 13.812 3.193 1 98.38 70 ARG A N 1
ATOM 555 C CA . ARG A 1 70 ? -8.148 13.781 3.934 1 98.38 70 ARG A CA 1
ATOM 556 C C . ARG A 1 70 ? -9.297 13.328 3.037 1 98.38 70 ARG A C 1
ATOM 558 O O . ARG A 1 70 ? -9.484 13.859 1.942 1 98.38 70 ARG A O 1
ATOM 565 N N . LEU A 1 71 ? -10 12.336 3.539 1 98.62 71 LEU A N 1
ATOM 566 C CA . LEU A 1 71 ? -11.242 11.977 2.855 1 98.62 71 LEU A CA 1
ATOM 567 C C . LEU A 1 71 ? -12.281 13.086 3.002 1 98.62 71 LEU A C 1
ATOM 569 O O . LEU A 1 71 ? -12.508 13.586 4.105 1 98.62 71 LEU A O 1
ATOM 573 N N . VAL A 1 72 ? -12.883 13.461 1.9 1 98.31 72 VAL A N 1
ATOM 574 C CA . VAL A 1 72 ? -13.922 14.484 1.938 1 98.31 72 VAL A CA 1
ATOM 575 C C . VAL A 1 72 ? -15.18 13.93 2.604 1 98.31 72 VAL A C 1
ATOM 577 O O . VAL A 1 72 ? -15.773 14.57 3.473 1 98.31 72 VAL A O 1
ATOM 580 N N . ASP A 1 73 ? -15.586 12.719 2.178 1 98 73 ASP A N 1
ATOM 581 C CA . ASP A 1 73 ? -16.734 12.047 2.785 1 98 73 ASP A CA 1
ATOM 582 C C . ASP A 1 73 ? -16.281 11.055 3.859 1 98 73 ASP A C 1
ATOM 584 O O . ASP A 1 73 ? -15.094 10.75 3.969 1 98 73 ASP A O 1
ATOM 588 N N . GLU A 1 74 ? -17.234 10.555 4.637 1 97.88 74 GLU A N 1
ATOM 589 C CA . GLU A 1 74 ? -16.938 9.586 5.695 1 97.88 74 GLU A CA 1
ATOM 590 C C . GLU A 1 74 ? -16.312 8.32 5.125 1 97.88 74 GLU A C 1
ATOM 592 O O . GLU A 1 74 ? -16.703 7.852 4.055 1 97.88 74 GLU A O 1
ATOM 597 N N . PRO A 1 75 ? -15.383 7.859 5.906 1 98.19 75 PRO A N 1
ATOM 598 C CA . PRO A 1 75 ? -14.797 6.598 5.449 1 98.19 75 PRO A CA 1
ATOM 599 C C . PRO A 1 75 ? -15.805 5.445 5.449 1 98.19 75 PRO A C 1
ATOM 601 O O . PRO A 1 75 ? -16.797 5.488 6.18 1 98.19 75 PRO A O 1
ATOM 604 N N . ASP A 1 76 ? -15.578 4.504 4.637 1 98.06 76 ASP A N 1
ATOM 605 C CA . ASP A 1 76 ? -16.344 3.256 4.625 1 98.06 76 ASP A CA 1
ATOM 606 C C . ASP A 1 76 ? -15.406 2.049 4.719 1 98.06 76 ASP A C 1
ATOM 608 O O . ASP A 1 76 ? -14.219 2.197 5 1 98.06 76 ASP A O 1
ATOM 612 N N . ALA A 1 77 ? -15.977 0.876 4.57 1 98.12 77 ALA A N 1
ATOM 613 C CA . ALA A 1 77 ? -15.219 -0.353 4.793 1 98.12 77 ALA A CA 1
ATOM 614 C C . ALA A 1 77 ? -14.047 -0.454 3.832 1 98.12 77 ALA A C 1
ATOM 616 O O . ALA A 1 77 ? -12.977 -0.954 4.195 1 98.12 77 ALA A O 1
ATOM 617 N N . LYS A 1 78 ? -14.219 -0.01 2.617 1 98.81 78 LYS A N 1
ATOM 618 C CA . LYS A 1 78 ? -13.172 -0.117 1.604 1 98.81 78 LYS A CA 1
ATOM 619 C C . LYS A 1 78 ? -12.031 0.861 1.885 1 98.81 78 LYS A C 1
ATOM 621 O O . LYS A 1 78 ? -10.859 0.489 1.831 1 98.81 78 LYS A O 1
ATOM 626 N N . THR A 1 79 ? -12.422 2.146 2.154 1 98.88 79 THR A N 1
ATOM 627 C CA . THR A 1 79 ? -11.375 3.115 2.465 1 98.88 79 THR A CA 1
ATOM 628 C C . THR A 1 79 ? -10.633 2.723 3.74 1 98.88 79 THR A C 1
ATOM 630 O O . THR A 1 79 ? -9.422 2.922 3.846 1 98.88 79 THR A O 1
ATOM 633 N N . ASP A 1 80 ? -11.367 2.193 4.684 1 98.75 80 ASP A N 1
ATOM 634 C CA . ASP A 1 80 ? -10.766 1.752 5.938 1 98.75 80 ASP A CA 1
ATOM 635 C C . ASP A 1 80 ? -9.773 0.619 5.699 1 98.75 80 ASP A C 1
ATOM 637 O O . ASP A 1 80 ? -8.695 0.595 6.301 1 98.75 80 ASP A O 1
ATOM 641 N N . ALA A 1 81 ? -10.141 -0.325 4.871 1 98.88 81 ALA A N 1
ATOM 642 C CA . ALA A 1 81 ? -9.258 -1.438 4.539 1 98.88 81 ALA A CA 1
ATOM 643 C C . ALA A 1 81 ? -7.945 -0.938 3.938 1 98.88 81 ALA A C 1
ATOM 645 O O . ALA A 1 81 ? -6.867 -1.374 4.34 1 98.88 81 ALA A O 1
ATOM 646 N N . VAL A 1 82 ? -8.023 -0.003 3.018 1 98.94 82 VAL A N 1
ATOM 647 C CA . VAL A 1 82 ? -6.848 0.537 2.334 1 98.94 82 VAL A CA 1
ATOM 648 C C . VAL A 1 82 ? -5.984 1.311 3.326 1 98.94 82 VAL A C 1
ATOM 650 O O . VAL A 1 82 ? -4.77 1.103 3.395 1 98.94 82 VAL A O 1
ATOM 653 N N . LEU A 1 83 ? -6.625 2.145 4.129 1 98.94 83 LEU A N 1
ATOM 654 C CA . LEU A 1 83 ? -5.871 3.041 5 1 98.94 83 LEU A CA 1
ATOM 655 C C . LEU A 1 83 ? -5.281 2.281 6.184 1 98.94 83 LEU A C 1
ATOM 657 O O . LEU A 1 83 ? -4.184 2.596 6.645 1 98.94 83 LEU A O 1
ATOM 661 N N . LYS A 1 84 ? -5.973 1.319 6.688 1 98.94 84 LYS A N 1
ATOM 662 C CA . LYS A 1 84 ? -5.398 0.517 7.762 1 98.94 84 LYS A CA 1
ATOM 663 C C . LYS A 1 84 ? -4.301 -0.401 7.238 1 98.94 84 LYS A C 1
ATOM 665 O O . LYS A 1 84 ? -3.355 -0.724 7.961 1 98.94 84 LYS A O 1
ATOM 670 N N . THR A 1 85 ? -4.414 -0.864 6.008 1 98.94 85 THR A N 1
ATOM 671 C CA . THR A 1 85 ? -3.312 -1.58 5.371 1 98.94 85 THR A CA 1
ATOM 672 C C . THR A 1 85 ? -2.086 -0.684 5.242 1 98.94 85 THR A C 1
ATOM 674 O O . THR A 1 85 ? -0.961 -1.122 5.496 1 98.94 85 THR A O 1
ATOM 677 N N . MET A 1 86 ? -2.248 0.592 4.883 1 98.94 86 MET A N 1
ATOM 678 C CA . MET A 1 86 ? -1.168 1.572 4.852 1 98.94 86 MET A CA 1
ATOM 679 C C . MET A 1 86 ? -0.498 1.689 6.215 1 98.94 86 MET A C 1
ATOM 681 O O . MET A 1 86 ? 0.731 1.69 6.312 1 98.94 86 MET A O 1
ATOM 685 N N . VAL A 1 87 ? -1.304 1.782 7.281 1 98.88 87 VAL A N 1
ATOM 686 C CA . VAL A 1 87 ? -0.78 1.89 8.641 1 98.88 87 VAL A CA 1
ATOM 687 C C . VAL A 1 87 ? 0.022 0.637 8.984 1 98.88 87 VAL A C 1
ATOM 689 O O . VAL A 1 87 ? 1.096 0.726 9.586 1 98.88 87 VAL A O 1
ATOM 692 N N . CYS A 1 88 ? -0.508 -0.518 8.625 1 98.81 88 CYS A N 1
ATOM 693 C CA . CYS A 1 88 ? 0.221 -1.769 8.797 1 98.81 88 CYS A CA 1
ATOM 694 C C . CYS A 1 88 ? 1.593 -1.697 8.141 1 98.81 88 CYS A C 1
ATOM 696 O O . CYS A 1 88 ? 2.598 -2.078 8.742 1 98.81 88 CYS A O 1
ATOM 698 N N . GLY A 1 89 ? 1.676 -1.186 6.891 1 98.56 89 GLY A N 1
ATOM 699 C CA . GLY A 1 89 ? 2.938 -0.979 6.199 1 98.56 89 GLY A CA 1
ATOM 700 C C . GLY A 1 89 ? 3.883 -0.055 6.945 1 98.56 89 GLY A C 1
ATOM 701 O O . GLY A 1 89 ? 5.082 -0.33 7.043 1 98.56 89 GLY A O 1
ATOM 702 N N . LEU A 1 90 ? 3.391 1.014 7.5 1 98.25 90 LEU A N 1
ATOM 703 C CA . LEU A 1 90 ? 4.199 1.966 8.258 1 98.25 90 LEU A CA 1
ATOM 704 C C . LEU A 1 90 ? 4.785 1.312 9.5 1 98.25 90 LEU A C 1
ATOM 706 O O . LEU A 1 90 ? 5.941 1.562 9.852 1 98.25 90 LEU A O 1
ATOM 710 N N . ARG A 1 91 ? 3.979 0.513 10.133 1 97.81 91 ARG A N 1
ATOM 711 C CA . ARG A 1 91 ? 4.453 -0.167 11.336 1 97.81 91 ARG A CA 1
ATOM 712 C C . ARG A 1 91 ? 5.578 -1.143 11.008 1 97.81 91 ARG A C 1
ATOM 714 O O . ARG A 1 91 ? 6.535 -1.277 11.766 1 97.81 91 ARG A O 1
ATOM 721 N N . HIS A 1 92 ? 5.457 -1.841 9.891 1 97 92 HIS A N 1
ATOM 722 C CA . HIS A 1 92 ? 6.531 -2.73 9.461 1 97 92 HIS A CA 1
ATOM 723 C C . HIS A 1 92 ? 7.797 -1.947 9.125 1 97 92 HIS A C 1
ATOM 725 O O . HIS A 1 92 ? 8.906 -2.387 9.445 1 97 92 HIS A O 1
ATOM 731 N N . LEU A 1 93 ? 7.664 -0.801 8.484 1 95.56 93 LEU A N 1
ATOM 732 C CA . LEU A 1 93 ? 8.805 0.056 8.18 1 95.56 93 LEU A CA 1
ATOM 733 C C . LEU A 1 93 ? 9.461 0.565 9.461 1 95.56 93 LEU A C 1
ATOM 735 O O . LEU A 1 93 ? 10.688 0.679 9.531 1 95.56 93 LEU A O 1
ATOM 739 N N . GLN A 1 94 ? 8.648 0.918 10.383 1 95 94 GLN A N 1
ATOM 740 C CA . GLN A 1 94 ? 9.164 1.37 11.664 1 95 94 GLN A CA 1
ATOM 741 C C . GLN A 1 94 ? 10.023 0.291 12.328 1 95 94 GLN A C 1
ATOM 743 O O . GLN A 1 94 ? 11.062 0.589 12.914 1 95 94 GLN A O 1
ATOM 748 N N . LYS A 1 95 ? 9.547 -0.962 12.258 1 94.25 95 LYS A N 1
ATOM 749 C CA . LYS A 1 95 ? 10.297 -2.088 12.805 1 94.25 95 LYS A CA 1
ATOM 750 C C . LYS A 1 95 ? 11.586 -2.314 12.023 1 94.25 95 LYS A C 1
ATOM 752 O O . LYS A 1 95 ? 12.625 -2.65 12.609 1 94.25 95 LYS A O 1
ATOM 757 N N . THR A 1 96 ? 11.578 -2.15 10.742 1 90.38 96 THR A N 1
ATOM 758 C CA . THR A 1 96 ? 12.703 -2.404 9.852 1 90.38 96 THR A CA 1
ATOM 759 C C . THR A 1 96 ? 13.797 -1.357 10.047 1 90.38 96 THR A C 1
ATOM 761 O O . THR A 1 96 ? 14.977 -1.694 10.133 1 90.38 96 THR A O 1
ATOM 764 N N . TYR A 1 97 ? 13.555 -0.016 10.117 1 86.56 97 TYR A N 1
ATOM 765 C CA . TYR A 1 97 ? 14.539 1.063 10.133 1 86.56 97 TYR A CA 1
ATOM 766 C C . TYR A 1 97 ? 14.719 1.622 11.539 1 86.56 97 TYR A C 1
ATOM 768 O O . TYR A 1 97 ? 15.617 2.436 11.773 1 86.56 97 TYR A O 1
ATOM 776 N N . SER A 1 98 ? 13.922 1.346 12.398 1 80.38 98 SER A N 1
ATOM 777 C CA . SER A 1 98 ? 13.984 1.762 13.797 1 80.38 98 SER A CA 1
ATOM 778 C C . SER A 1 98 ? 13.031 2.916 14.07 1 80.38 98 SER A C 1
ATOM 780 O O . SER A 1 98 ? 12.711 3.697 13.172 1 80.38 98 SER A O 1
ATOM 782 N N . GLN A 1 99 ? 12.758 3 15.289 1 79.12 99 GLN A N 1
ATOM 783 C CA . GLN A 1 99 ? 11.82 4.016 15.766 1 79.12 99 GLN A CA 1
ATOM 784 C C . GLN A 1 99 ? 12.469 5.398 15.766 1 79.12 99 GLN A C 1
ATOM 786 O O . GLN A 1 99 ? 11.773 6.414 15.836 1 79.12 99 GLN A O 1
ATOM 791 N N . ASP A 1 100 ? 13.719 5.43 15.57 1 83.25 100 ASP A N 1
ATOM 792 C CA . ASP A 1 100 ? 14.406 6.719 15.594 1 83.25 100 ASP A CA 1
ATOM 793 C C . ASP A 1 100 ? 14.242 7.449 14.258 1 83.25 100 ASP A C 1
ATOM 795 O O . ASP A 1 100 ? 14.438 8.664 14.18 1 83.25 100 ASP A O 1
ATOM 799 N N . TYR A 1 101 ? 13.766 6.73 13.281 1 87.38 101 TYR A N 1
ATOM 800 C CA . TYR A 1 101 ? 13.664 7.352 11.969 1 87.38 101 TYR A CA 1
ATOM 801 C C . TYR A 1 101 ? 12.211 7.66 11.625 1 87.38 101 TYR A C 1
ATOM 803 O O . TYR A 1 101 ? 11.93 8.57 10.852 1 87.38 101 TYR A O 1
ATOM 811 N N . LEU A 1 102 ? 11.32 6.891 12.164 1 92.81 102 LEU A N 1
ATOM 812 C CA . LEU A 1 102 ? 9.906 6.984 11.812 1 92.81 102 LEU A CA 1
ATOM 813 C C . LEU A 1 102 ? 9.031 6.93 13.062 1 92.81 102 LEU A C 1
ATOM 815 O O . LEU A 1 102 ? 9.055 5.941 13.797 1 92.81 102 LEU A O 1
ATOM 819 N N . MET A 1 103 ? 8.273 7.965 13.32 1 94.56 103 MET A N 1
ATOM 820 C CA . MET A 1 103 ? 7.301 8.039 14.406 1 94.56 103 MET A CA 1
ATOM 821 C C . MET A 1 103 ? 5.875 8.016 13.867 1 94.56 103 MET A C 1
ATOM 823 O O . MET A 1 103 ? 5.547 8.758 12.945 1 94.56 103 MET A O 1
ATOM 827 N N . ILE A 1 104 ? 5.027 7.164 14.398 1 97 104 ILE A N 1
ATOM 828 C CA . ILE A 1 104 ? 3.621 7.066 14.031 1 97 104 ILE A CA 1
ATOM 829 C C . ILE A 1 104 ? 2.748 7.469 15.219 1 97 104 ILE A C 1
ATOM 831 O O . ILE A 1 104 ? 2.873 6.902 16.312 1 97 104 ILE A O 1
ATOM 835 N N . LYS A 1 105 ? 1.975 8.445 15.039 1 97.62 105 LYS A N 1
ATOM 836 C CA . LYS A 1 105 ? 1.045 8.906 16.062 1 97.62 105 LYS A CA 1
ATOM 837 C C . LYS A 1 105 ? -0.403 8.719 15.617 1 97.62 105 LYS A C 1
ATOM 839 O O . LYS A 1 105 ? -0.779 9.141 14.523 1 97.62 105 LYS A O 1
ATOM 844 N N . GLU A 1 106 ? -1.182 8.125 16.469 1 97.94 106 GLU A N 1
ATOM 845 C CA . GLU A 1 106 ? -2.598 7.902 16.188 1 97.94 106 GLU A CA 1
ATOM 846 C C . GLU A 1 106 ? -3.477 8.82 17.031 1 97.94 106 GLU A C 1
ATOM 848 O O . GLU A 1 106 ? -3.275 8.938 18.25 1 97.94 106 GLU A O 1
ATOM 853 N N . HIS A 1 107 ? -4.312 9.516 16.359 1 98.06 107 HIS A N 1
ATOM 854 C CA . HIS A 1 107 ? -5.258 10.422 17 1 98.06 107 HIS A CA 1
ATOM 855 C C . HIS A 1 107 ? -6.688 9.898 16.891 1 98.06 107 HIS A C 1
ATOM 857 O O . HIS A 1 107 ? -7.219 9.797 15.781 1 98.06 107 HIS A O 1
ATOM 863 N N . ARG A 1 108 ? -7.305 9.57 18.047 1 93.44 108 ARG A N 1
ATOM 864 C CA . ARG A 1 108 ? -8.656 9.031 18.062 1 93.44 108 ARG A CA 1
ATOM 865 C C . ARG A 1 108 ? -9.625 9.984 18.766 1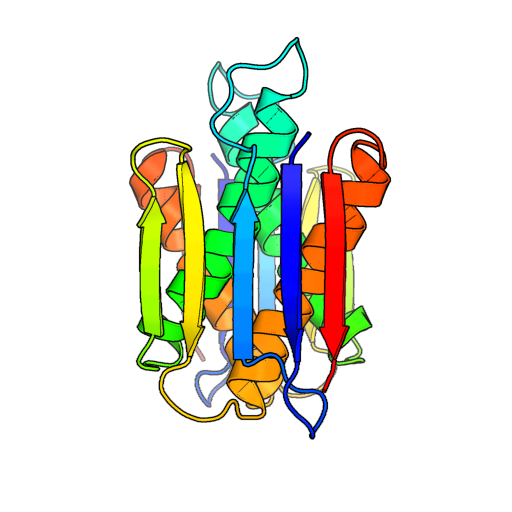 93.44 108 ARG A C 1
ATOM 867 O O . ARG A 1 108 ? -9.258 10.648 19.734 1 93.44 108 ARG A O 1
ATOM 874 N N . ARG A 1 109 ? -10.805 10.109 18.156 1 78.38 109 ARG A N 1
ATOM 875 C CA . ARG A 1 109 ? -11.812 10.93 18.812 1 78.38 109 ARG A CA 1
ATOM 876 C C . ARG A 1 109 ? -12.844 10.062 19.531 1 78.38 109 ARG A C 1
ATOM 878 O O . ARG A 1 109 ? -13.148 8.953 19.078 1 78.38 109 ARG A O 1
ATOM 885 N N . MET B 1 1 ? 14.711 -7.574 -14.883 1 87.12 1 MET B N 1
ATOM 886 C CA . MET B 1 1 ? 13.312 -7.227 -15.109 1 87.12 1 MET B CA 1
ATOM 887 C C . MET B 1 1 ? 12.414 -7.891 -14.078 1 87.12 1 MET B C 1
ATOM 889 O O . MET B 1 1 ? 12.586 -9.07 -13.766 1 87.12 1 MET B O 1
ATOM 893 N N . ILE B 1 2 ? 11.539 -7.242 -13.539 1 91 2 ILE B N 1
ATOM 894 C CA . ILE B 1 2 ? 10.57 -7.75 -12.57 1 91 2 ILE B CA 1
ATOM 895 C C . ILE B 1 2 ? 9.227 -7.988 -13.266 1 91 2 ILE B C 1
ATOM 897 O O . ILE B 1 2 ? 8.773 -7.16 -14.055 1 91 2 ILE B O 1
ATOM 901 N N . ALA B 1 3 ? 8.633 -9.117 -13.023 1 94 3 ALA B N 1
ATOM 902 C CA . ALA B 1 3 ? 7.309 -9.422 -13.547 1 94 3 ALA B CA 1
ATOM 903 C C . ALA B 1 3 ? 6.301 -9.633 -12.422 1 94 3 ALA B C 1
ATOM 905 O O . ALA B 1 3 ? 6.598 -10.305 -11.43 1 94 3 ALA B O 1
ATOM 906 N N . VAL B 1 4 ? 5.141 -9 -12.586 1 97.12 4 VAL B N 1
ATOM 907 C CA . VAL B 1 4 ? 4.039 -9.195 -11.648 1 97.12 4 VAL B CA 1
ATOM 908 C C . VAL B 1 4 ? 2.814 -9.719 -12.398 1 97.12 4 VAL B C 1
ATOM 910 O O . VAL B 1 4 ? 2.299 -9.055 -13.297 1 97.12 4 VAL B O 1
ATOM 913 N N . ASP B 1 5 ? 2.396 -10.898 -11.984 1 98.25 5 ASP B N 1
ATOM 914 C CA . ASP B 1 5 ? 1.181 -11.508 -12.523 1 98.25 5 ASP B CA 1
ATOM 915 C C . ASP B 1 5 ? 0.01 -11.336 -11.555 1 98.25 5 ASP B C 1
ATOM 917 O O . ASP B 1 5 ? 0.112 -11.688 -10.383 1 98.25 5 ASP B O 1
ATOM 921 N N . ILE B 1 6 ? -1.051 -10.789 -12.086 1 98.75 6 ILE B N 1
ATOM 922 C CA . ILE B 1 6 ? -2.254 -10.547 -11.297 1 98.75 6 ILE B CA 1
ATOM 923 C C . ILE B 1 6 ? -3.398 -11.414 -11.82 1 98.75 6 ILE B C 1
ATOM 925 O O . ILE B 1 6 ? -3.721 -11.367 -13.008 1 98.75 6 ILE B O 1
ATOM 929 N N . TYR B 1 7 ? -4.059 -12.125 -10.945 1 98.69 7 TYR B N 1
ATOM 930 C CA . TYR B 1 7 ? -5.105 -13.055 -11.359 1 98.69 7 TYR B CA 1
ATOM 931 C C . TYR B 1 7 ? -6.461 -12.641 -10.797 1 98.69 7 TYR B C 1
ATOM 933 O O . TYR B 1 7 ? -6.637 -12.547 -9.586 1 98.69 7 TYR B O 1
ATOM 941 N N . TYR B 1 8 ? -7.383 -12.438 -11.703 1 98.38 8 TYR B N 1
ATOM 942 C CA . TYR B 1 8 ? -8.742 -12.031 -11.352 1 98.38 8 TYR B CA 1
ATOM 943 C C . TYR B 1 8 ? -9.695 -13.211 -11.414 1 98.38 8 TYR B C 1
ATOM 945 O O . TYR B 1 8 ? -9.516 -14.125 -12.219 1 98.38 8 TYR B O 1
ATOM 953 N N . ASN B 1 9 ? -10.625 -13.266 -10.531 1 97.12 9 ASN B N 1
ATOM 954 C CA . ASN B 1 9 ? -11.695 -14.25 -10.656 1 97.12 9 ASN B CA 1
ATOM 955 C C . ASN B 1 9 ? -12.758 -13.789 -11.648 1 97.12 9 ASN B C 1
ATOM 957 O O . ASN B 1 9 ? -12.609 -12.75 -12.297 1 97.12 9 ASN B O 1
ATOM 961 N N . ARG B 1 10 ? -13.766 -14.555 -11.773 1 95.94 10 ARG B N 1
ATOM 962 C CA . ARG B 1 10 ? -14.797 -14.32 -12.781 1 95.94 10 ARG B CA 1
ATOM 963 C C . ARG B 1 10 ? -15.562 -13.039 -12.492 1 95.94 10 ARG B C 1
ATOM 965 O O . ARG B 1 10 ? -16.234 -12.5 -13.375 1 95.94 10 ARG B O 1
ATOM 972 N N . HIS B 1 11 ? -15.539 -12.562 -11.273 1 96.12 11 HIS B N 1
ATOM 973 C CA . HIS B 1 11 ? -16.266 -11.352 -10.898 1 96.12 11 HIS B CA 1
ATOM 974 C C . HIS B 1 11 ? -15.367 -10.125 -10.945 1 96.12 11 HIS B C 1
ATOM 976 O O . HIS B 1 11 ? -15.742 -9.055 -10.461 1 96.12 11 HIS B O 1
ATOM 982 N N . GLY B 1 12 ? -14.133 -10.312 -11.469 1 97.31 12 GLY B N 1
ATOM 983 C CA . GLY B 1 12 ? -13.234 -9.18 -11.641 1 97.31 12 GLY B CA 1
ATOM 984 C C . GLY B 1 12 ? -12.523 -8.797 -10.359 1 97.31 12 GLY B C 1
ATOM 985 O O . GLY B 1 12 ? -12.07 -7.656 -10.211 1 97.31 12 GLY B O 1
ATOM 986 N N . ARG B 1 13 ? -12.555 -9.656 -9.406 1 98.19 13 ARG B N 1
ATOM 987 C CA . ARG B 1 13 ? -11.82 -9.406 -8.164 1 98.19 13 ARG B CA 1
ATOM 988 C C . ARG B 1 13 ? -10.5 -10.172 -8.141 1 98.19 13 ARG B C 1
ATOM 990 O O . ARG B 1 13 ? -10.414 -11.281 -8.672 1 98.19 13 ARG B O 1
ATOM 997 N N . ILE B 1 14 ? -9.547 -9.625 -7.562 1 98.81 14 ILE B N 1
ATOM 998 C CA . ILE B 1 14 ? -8.227 -10.242 -7.543 1 98.81 14 ILE B CA 1
ATOM 999 C C . ILE B 1 14 ? -8.195 -11.367 -6.508 1 98.81 14 ILE B C 1
ATOM 1001 O O . ILE B 1 14 ? -8.578 -11.164 -5.352 1 98.81 14 ILE B O 1
ATOM 1005 N N . ARG B 1 15 ? -7.672 -12.461 -6.887 1 98.12 15 ARG B N 1
ATOM 1006 C CA . ARG B 1 15 ? -7.609 -13.633 -6.012 1 98.12 15 ARG B CA 1
ATOM 1007 C C . ARG B 1 15 ? -6.172 -13.945 -5.621 1 98.12 15 ARG B C 1
ATOM 1009 O O . ARG B 1 15 ? -5.926 -14.547 -4.57 1 98.12 15 ARG B O 1
ATOM 1016 N N . ARG B 1 16 ? -5.27 -13.633 -6.484 1 98.19 16 ARG B N 1
ATOM 1017 C CA . ARG B 1 16 ? -3.875 -13.961 -6.207 1 98.19 16 ARG B CA 1
ATOM 1018 C C . ARG B 1 16 ? -2.936 -13.117 -7.066 1 98.19 16 ARG B C 1
ATOM 1020 O O . ARG B 1 16 ? -3.354 -12.547 -8.078 1 98.19 16 ARG B O 1
ATOM 1027 N N . TYR B 1 17 ? -1.676 -13.031 -6.707 1 98.69 17 TYR B N 1
ATOM 1028 C CA . TYR B 1 17 ? -0.631 -12.414 -7.516 1 98.69 17 TYR B CA 1
ATOM 1029 C C . TYR B 1 17 ? 0.717 -13.078 -7.266 1 98.69 17 TYR B C 1
ATOM 1031 O O . TYR B 1 17 ? 0.896 -13.781 -6.266 1 98.69 17 TYR B O 1
ATOM 1039 N N . ARG B 1 18 ? 1.612 -12.898 -8.211 1 97.62 18 ARG B N 1
ATOM 1040 C CA . ARG B 1 18 ? 2.965 -13.438 -8.156 1 97.62 18 ARG B CA 1
ATOM 1041 C C . ARG B 1 18 ? 3.988 -12.414 -8.625 1 97.62 18 ARG B C 1
ATOM 1043 O O . ARG B 1 18 ? 3.748 -11.688 -9.594 1 97.62 18 ARG B O 1
ATOM 1050 N N . VAL B 1 19 ? 5.043 -12.352 -7.918 1 96.5 19 VAL B N 1
ATOM 1051 C CA . VAL B 1 19 ? 6.152 -11.477 -8.289 1 96.5 19 VAL B CA 1
ATOM 1052 C C . VAL B 1 19 ? 7.391 -12.32 -8.594 1 96.5 19 VAL B C 1
ATOM 1054 O O . VAL B 1 19 ? 7.766 -13.195 -7.805 1 96.5 19 VAL B O 1
ATOM 1057 N N . SER B 1 20 ? 8 -12.086 -9.664 1 93.25 20 SER B N 1
ATOM 1058 C CA . SER B 1 20 ? 9.219 -12.797 -10.039 1 93.25 20 SER B CA 1
ATOM 1059 C C . SER B 1 20 ? 10.258 -11.844 -10.617 1 93.25 20 SER B C 1
ATOM 1061 O O . SER B 1 20 ? 9.922 -10.742 -11.062 1 93.25 20 SER B O 1
ATOM 1063 N N . GLY B 1 21 ? 11.633 -12.203 -10.445 1 88.69 21 GLY B N 1
ATOM 1064 C CA . GLY B 1 21 ? 12.703 -11.453 -11.07 1 88.69 21 GLY B CA 1
ATOM 1065 C C . GLY B 1 21 ? 13.273 -10.367 -10.18 1 88.69 21 GLY B C 1
ATOM 1066 O O . GLY B 1 21 ? 14.172 -9.625 -10.586 1 88.69 21 GLY B O 1
ATOM 1067 N N . HIS B 1 22 ? 12.742 -10.273 -9.062 1 76 22 HIS B N 1
ATOM 1068 C CA . HIS B 1 22 ? 13.141 -9.156 -8.211 1 76 22 HIS B CA 1
ATOM 1069 C C . HIS B 1 22 ? 14.375 -9.508 -7.383 1 76 22 HIS B C 1
ATOM 1071 O O . HIS B 1 22 ? 15 -8.625 -6.797 1 76 22 HIS B O 1
ATOM 1077 N N . ALA B 1 23 ? 14.711 -10.812 -7.219 1 67.5 23 ALA B N 1
ATOM 1078 C CA . ALA B 1 23 ? 15.883 -11.219 -6.449 1 67.5 23 ALA B CA 1
ATOM 1079 C C . ALA B 1 23 ? 17.156 -11.078 -7.277 1 67.5 23 ALA B C 1
ATOM 1081 O O . ALA B 1 23 ? 18.266 -11.094 -6.73 1 67.5 23 ALA B O 1
ATOM 1082 N N . GLU B 1 24 ? 17.062 -11.117 -8.539 1 60.28 24 GLU B N 1
ATOM 1083 C CA . GLU B 1 24 ? 18.281 -11.156 -9.352 1 60.28 24 GLU B CA 1
ATOM 1084 C C . GLU B 1 24 ? 19 -9.812 -9.328 1 60.28 24 GLU B C 1
ATOM 1086 O O . GLU B 1 24 ? 18.359 -8.758 -9.219 1 60.28 24 GLU B O 1
ATOM 1091 N N . TYR B 1 25 ? 20.344 -9.844 -8.695 1 52.44 25 TYR B N 1
ATOM 1092 C CA . TYR B 1 25 ? 21.297 -8.734 -8.609 1 52.44 25 TYR B CA 1
ATOM 1093 C C . TYR B 1 25 ? 21.344 -7.957 -9.922 1 52.44 25 TYR B C 1
ATOM 1095 O O . TYR B 1 25 ? 21.5 -8.547 -10.992 1 52.44 25 TYR B O 1
ATOM 1103 N N . ASN B 1 26 ? 20.656 -6.855 -10.086 1 56.06 26 ASN B N 1
ATOM 1104 C CA . ASN B 1 26 ? 20.734 -6.125 -11.352 1 56.06 26 ASN B CA 1
ATOM 1105 C C . ASN B 1 26 ? 21.594 -4.867 -11.219 1 56.06 26 ASN B C 1
ATOM 1107 O O . ASN B 1 26 ? 21.844 -4.398 -10.109 1 56.06 26 ASN B O 1
ATOM 1111 N N . PRO B 1 27 ? 21.969 -4.398 -12.359 1 54.03 27 PRO B N 1
ATOM 1112 C CA . PRO B 1 27 ? 22.625 -3.121 -12.641 1 54.03 27 PRO B CA 1
ATOM 1113 C C . PRO B 1 27 ? 22.125 -1.984 -11.758 1 54.03 27 PRO B C 1
ATOM 1115 O O . PRO B 1 27 ? 21.094 -2.127 -11.094 1 54.03 27 PRO B O 1
ATOM 1118 N N . GLU B 1 28 ? 22.734 -0.894 -11.75 1 55.91 28 GLU B N 1
ATOM 1119 C CA . GLU B 1 28 ? 22.406 0.323 -11.016 1 55.91 28 GLU B CA 1
ATOM 1120 C C . GLU B 1 28 ? 20.938 0.72 -11.219 1 55.91 28 GLU B C 1
ATOM 1122 O O . GLU B 1 28 ? 20.453 0.736 -12.352 1 55.91 28 GLU B O 1
ATOM 1127 N N . GLY B 1 29 ? 20.078 0.982 -10.242 1 61.5 29 GLY B N 1
ATOM 1128 C CA . GLY B 1 29 ? 18.672 1.38 -10.328 1 61.5 29 GLY B CA 1
ATOM 1129 C C . GLY B 1 29 ? 17.719 0.22 -10.156 1 61.5 29 GLY B C 1
ATOM 1130 O O . GLY B 1 29 ? 16.578 0.407 -9.703 1 61.5 29 GLY B O 1
ATOM 1131 N N . PHE B 1 30 ? 18.203 -0.89 -10.516 1 72.88 30 PHE B N 1
ATOM 1132 C CA . PHE B 1 30 ? 17.375 -2.086 -10.43 1 72.88 30 PHE B CA 1
ATOM 1133 C C . PHE B 1 30 ? 17.078 -2.432 -8.969 1 72.88 30 PHE B C 1
ATOM 1135 O O . PHE B 1 30 ? 15.969 -2.861 -8.648 1 72.88 30 PHE B O 1
ATOM 1142 N N . ASP B 1 31 ? 17.906 -1.974 -8.156 1 82.81 31 ASP B N 1
ATOM 1143 C CA . ASP B 1 31 ? 17.719 -2.246 -6.734 1 82.81 31 ASP B CA 1
ATOM 1144 C C . ASP B 1 31 ? 16.547 -1.427 -6.172 1 82.81 31 ASP B C 1
ATOM 1146 O O . ASP B 1 31 ? 15.789 -1.912 -5.332 1 82.81 31 ASP B O 1
ATOM 1150 N N . GLU B 1 32 ? 16.375 -0.222 -6.707 1 84.88 32 GLU B N 1
ATOM 1151 C CA . GLU B 1 32 ? 15.305 0.645 -6.227 1 84.88 32 GLU B CA 1
ATOM 1152 C C . GLU B 1 32 ? 13.938 0.116 -6.656 1 84.88 32 GLU B C 1
ATOM 1154 O O . GLU B 1 32 ? 13 0.086 -5.855 1 84.88 32 GLU B O 1
ATOM 1159 N N . VAL B 1 33 ? 13.93 -0.295 -7.918 1 89.75 33 VAL B N 1
ATOM 1160 C CA . VAL B 1 33 ? 12.656 -0.807 -8.414 1 89.75 33 VAL B CA 1
ATOM 1161 C C . VAL B 1 33 ? 12.312 -2.113 -7.703 1 89.75 33 VAL B C 1
ATOM 1163 O O . VAL B 1 33 ? 11.156 -2.342 -7.332 1 89.75 33 VAL B O 1
ATOM 1166 N N . CYS B 1 34 ? 13.312 -2.971 -7.473 1 90.44 34 CYS B N 1
ATOM 1167 C CA . CYS B 1 34 ? 13.109 -4.211 -6.734 1 90.44 34 CYS B CA 1
ATOM 1168 C C . CYS B 1 34 ? 12.547 -3.934 -5.344 1 90.44 34 CYS B C 1
ATOM 1170 O O . CYS B 1 34 ? 11.578 -4.566 -4.926 1 90.44 34 CYS B O 1
ATOM 1172 N N . TYR B 1 35 ? 13.117 -2.992 -4.699 1 91.06 35 TYR B N 1
ATOM 1173 C CA . TYR B 1 35 ? 12.68 -2.637 -3.355 1 91.06 35 TYR B CA 1
ATOM 1174 C C . TYR B 1 35 ? 11.266 -2.072 -3.375 1 91.06 35 TYR B C 1
ATOM 1176 O O . TYR B 1 35 ? 10.43 -2.438 -2.541 1 91.06 35 TYR B O 1
ATOM 1184 N N . ALA B 1 36 ? 10.984 -1.168 -4.305 1 94.5 36 ALA B N 1
ATOM 1185 C CA . ALA B 1 36 ? 9.68 -0.521 -4.398 1 94.5 36 ALA B CA 1
ATOM 1186 C C . ALA B 1 36 ? 8.57 -1.548 -4.641 1 94.5 36 ALA B C 1
ATOM 1188 O O . ALA B 1 36 ? 7.531 -1.519 -3.98 1 94.5 36 ALA B O 1
ATOM 1189 N N . VAL B 1 37 ? 8.859 -2.469 -5.535 1 95.5 37 VAL B N 1
ATOM 1190 C CA . VAL B 1 37 ? 7.887 -3.506 -5.863 1 95.5 37 VAL B CA 1
ATOM 1191 C C . VAL B 1 37 ? 7.695 -4.43 -4.66 1 95.5 37 VAL B C 1
ATOM 1193 O O . VAL B 1 37 ? 6.562 -4.773 -4.309 1 95.5 37 VAL B O 1
ATOM 1196 N N . SER B 1 38 ? 8.711 -4.828 -3.998 1 93.69 38 SER B N 1
ATOM 1197 C CA . SER B 1 38 ? 8.617 -5.68 -2.818 1 93.69 38 SER B CA 1
ATOM 1198 C C . SER B 1 38 ? 7.812 -5.008 -1.71 1 93.69 38 SER B C 1
ATOM 1200 O O . SER B 1 38 ? 6.926 -5.625 -1.118 1 93.69 38 SER B O 1
ATOM 1202 N N . LEU B 1 39 ? 8.18 -3.775 -1.426 1 96 39 LEU B N 1
ATOM 1203 C CA . LEU B 1 39 ? 7.465 -3.047 -0.381 1 96 39 LEU B CA 1
ATOM 1204 C C . LEU B 1 39 ? 5.973 -2.971 -0.69 1 96 39 LEU B C 1
ATOM 1206 O O . LEU B 1 39 ? 5.141 -3.297 0.16 1 96 39 LEU B O 1
ATOM 1210 N N . ASN B 1 40 ? 5.598 -2.545 -1.877 1 98.12 40 ASN B N 1
ATOM 1211 C CA . ASN B 1 40 ? 4.207 -2.377 -2.285 1 98.12 40 ASN B CA 1
ATOM 1212 C C . ASN B 1 40 ? 3.424 -3.682 -2.162 1 98.12 40 ASN B C 1
ATOM 1214 O O . ASN B 1 40 ? 2.35 -3.713 -1.561 1 98.12 40 ASN B O 1
ATOM 1218 N N . THR B 1 41 ? 3.988 -4.781 -2.713 1 97.94 41 THR B N 1
ATOM 1219 C CA . THR B 1 41 ? 3.258 -6.043 -2.766 1 97.94 41 THR B CA 1
ATOM 1220 C C . THR B 1 41 ? 3.242 -6.715 -1.396 1 97.94 41 THR B C 1
ATOM 1222 O O . THR B 1 41 ? 2.271 -7.387 -1.04 1 97.94 41 THR B O 1
ATOM 1225 N N . GLN B 1 42 ? 4.293 -6.523 -0.606 1 96.56 42 GLN B N 1
ATOM 1226 C CA . GLN B 1 42 ? 4.32 -7.141 0.716 1 96.56 42 GLN B CA 1
ATOM 1227 C C . GLN B 1 42 ? 3.41 -6.391 1.688 1 96.56 42 GLN B C 1
ATOM 1229 O O . GLN B 1 42 ? 2.791 -7.004 2.562 1 96.56 42 GLN B O 1
ATOM 1234 N N . VAL B 1 43 ? 3.34 -5.078 1.565 1 98.56 43 VAL B N 1
ATOM 1235 C CA . VAL B 1 43 ? 2.402 -4.32 2.389 1 98.56 43 VAL B CA 1
ATOM 1236 C C . VAL B 1 43 ? 0.979 -4.812 2.131 1 98.56 43 VAL B C 1
ATOM 1238 O O . VAL B 1 43 ? 0.203 -5.008 3.07 1 98.56 43 VAL B O 1
ATOM 1241 N N . ALA B 1 44 ? 0.618 -5.02 0.868 1 98.81 44 ALA B N 1
ATOM 1242 C CA . ALA B 1 44 ? -0.702 -5.543 0.531 1 98.81 44 ALA B CA 1
ATOM 1243 C C . ALA B 1 44 ? -0.925 -6.914 1.165 1 98.81 44 ALA B C 1
ATOM 1245 O O . ALA B 1 44 ? -1.954 -7.148 1.803 1 98.81 44 ALA B O 1
ATOM 1246 N N . ALA B 1 45 ? 0.061 -7.809 1.034 1 98.38 45 ALA B N 1
ATOM 1247 C CA . ALA B 1 45 ? -0.054 -9.156 1.594 1 98.38 45 ALA B CA 1
ATOM 1248 C C . ALA B 1 45 ? -0.245 -9.102 3.107 1 98.38 45 ALA B C 1
ATOM 1250 O O . ALA B 1 45 ? -1.115 -9.781 3.652 1 98.38 45 ALA B O 1
ATOM 1251 N N . ASN B 1 46 ? 0.566 -8.297 3.77 1 97.94 46 ASN B N 1
ATOM 1252 C CA . ASN B 1 46 ? 0.455 -8.164 5.219 1 97.94 46 ASN B CA 1
ATOM 1253 C C . ASN B 1 46 ? -0.899 -7.59 5.625 1 97.94 46 ASN B C 1
ATOM 1255 O O . ASN B 1 46 ? -1.47 -7.992 6.641 1 97.94 46 ASN B O 1
ATOM 1259 N N . GLY B 1 47 ? -1.378 -6.582 4.855 1 98.69 47 GLY B N 1
ATOM 1260 C CA . GLY B 1 47 ? -2.693 -6.02 5.117 1 98.69 47 GLY B CA 1
ATOM 1261 C C . GLY B 1 47 ? -3.809 -7.047 5.039 1 98.69 47 GLY B C 1
ATOM 1262 O O . GLY B 1 47 ? -4.711 -7.055 5.879 1 98.69 47 GLY B O 1
ATOM 1263 N N . LEU B 1 48 ? -3.74 -7.934 4.043 1 98.75 48 LEU B N 1
ATOM 1264 C CA . LEU B 1 48 ? -4.742 -8.984 3.916 1 98.75 48 LEU B CA 1
ATOM 1265 C C . LEU B 1 48 ? -4.785 -9.852 5.172 1 98.75 48 LEU B C 1
ATOM 1267 O O . LEU B 1 48 ? -5.867 -10.172 5.668 1 98.75 48 LEU B O 1
ATOM 1271 N N . ASN B 1 49 ? -3.625 -10.156 5.676 1 98.25 49 ASN B N 1
ATOM 1272 C CA . ASN B 1 49 ? -3.512 -11.07 6.809 1 98.25 49 ASN B CA 1
ATOM 1273 C C . ASN B 1 49 ? -3.705 -10.344 8.133 1 98.25 49 ASN B C 1
ATOM 1275 O O . ASN B 1 49 ? -4.578 -10.703 8.93 1 98.25 49 ASN B O 1
ATOM 1279 N N . GLU B 1 50 ? -2.994 -9.273 8.383 1 98.38 50 GLU B N 1
ATOM 1280 C CA . GLU B 1 50 ? -2.9 -8.656 9.703 1 98.38 50 GLU B CA 1
ATOM 1281 C C . GLU B 1 50 ? -4.035 -7.66 9.922 1 98.38 50 GLU B C 1
ATOM 1283 O O . GLU B 1 50 ? -4.434 -7.41 11.062 1 98.38 50 GLU B O 1
ATOM 1288 N N . VAL B 1 51 ? -4.566 -7.094 8.898 1 98.69 51 VAL B N 1
ATOM 1289 C CA . VAL B 1 51 ? -5.59 -6.062 9.031 1 98.69 51 VAL B CA 1
ATOM 1290 C C . VAL B 1 51 ? -6.969 -6.664 8.766 1 98.69 51 VAL B C 1
ATOM 1292 O O . VAL B 1 51 ? -7.887 -6.512 9.57 1 98.69 51 VAL B O 1
ATOM 1295 N N . LEU B 1 52 ? -7.012 -7.359 7.645 1 98.69 52 LEU B N 1
ATOM 1296 C CA . LEU B 1 52 ? -8.312 -7.883 7.246 1 98.69 52 LEU B CA 1
ATOM 1297 C C . LEU B 1 52 ? -8.539 -9.281 7.816 1 98.69 52 LEU B C 1
ATOM 1299 O O . LEU B 1 52 ? -9.641 -9.828 7.715 1 98.69 52 LEU B O 1
ATOM 1303 N N . HIS B 1 53 ? -7.449 -9.906 8.375 1 98.56 53 HIS B N 1
ATOM 1304 C CA . HIS B 1 53 ? -7.5 -11.219 9.008 1 98.56 53 HIS B CA 1
ATOM 1305 C C . HIS B 1 53 ? -7.996 -12.281 8.039 1 98.56 53 HIS B C 1
ATOM 1307 O O . HIS B 1 53 ? -8.805 -13.133 8.406 1 98.56 53 HIS B O 1
ATOM 1313 N N . ARG B 1 54 ? -7.578 -12.117 6.824 1 98.44 54 ARG B N 1
ATOM 1314 C CA . ARG B 1 54 ? -7.863 -13.133 5.812 1 98.44 54 ARG B CA 1
ATOM 1315 C C . ARG B 1 54 ? -6.77 -14.195 5.777 1 98.44 54 ARG B C 1
ATOM 1317 O O . ARG B 1 54 ? -5.586 -13.883 5.922 1 98.44 54 ARG B O 1
ATOM 1324 N N . LYS B 1 55 ? -7.219 -15.367 5.543 1 97.88 55 LYS B N 1
ATOM 1325 C CA . LYS B 1 55 ? -6.234 -16.422 5.324 1 97.88 55 LYS B CA 1
ATOM 1326 C C . LYS B 1 55 ? -5.602 -16.312 3.943 1 97.88 55 LYS B C 1
ATOM 1328 O O . LYS B 1 55 ? -6.309 -16.219 2.936 1 97.88 55 LYS B O 1
ATOM 1333 N N . VAL B 1 56 ? -4.32 -16.312 3.947 1 97.56 56 VAL B N 1
ATOM 1334 C CA . VAL B 1 56 ? -3.568 -16.141 2.709 1 97.56 56 VAL B CA 1
ATOM 1335 C C . VAL B 1 56 ? -2.471 -17.203 2.615 1 97.56 56 VAL B C 1
ATOM 1337 O O . VAL B 1 56 ? -1.781 -17.469 3.602 1 97.56 56 VAL B O 1
ATOM 1340 N N . ASP B 1 57 ? -2.445 -17.844 1.47 1 97.56 57 ASP B N 1
ATOM 1341 C CA . ASP B 1 57 ? -1.265 -18.641 1.156 1 97.56 57 ASP B CA 1
ATOM 1342 C C . ASP B 1 57 ? -0.122 -17.766 0.655 1 97.56 57 ASP B C 1
ATOM 1344 O O . ASP B 1 57 ? -0.255 -17.078 -0.366 1 97.56 57 ASP B O 1
ATOM 1348 N N . TYR B 1 58 ? 0.845 -17.656 1.463 1 94.44 58 TYR B N 1
ATOM 1349 C CA . TYR B 1 58 ? 2.035 -16.875 1.157 1 94.44 58 TYR B CA 1
ATOM 1350 C C . TYR B 1 58 ? 3.248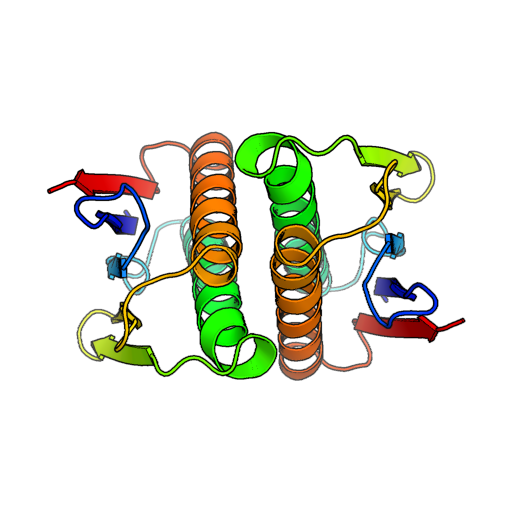 -17.781 0.959 1 94.44 58 TYR B C 1
ATOM 1352 O O . TYR B 1 58 ? 3.588 -18.578 1.837 1 94.44 58 TYR B O 1
ATOM 1360 N N . SER B 1 59 ? 3.848 -17.656 -0.278 1 93.44 59 SER B N 1
ATOM 1361 C CA . SER B 1 59 ? 5.02 -18.484 -0.529 1 93.44 59 SER B CA 1
ATOM 1362 C C . SER B 1 59 ? 6.125 -17.703 -1.221 1 93.44 59 SER B C 1
ATOM 1364 O O . SER B 1 59 ? 5.844 -16.812 -2.039 1 93.44 59 SER B O 1
ATOM 1366 N N . ILE B 1 60 ? 7.336 -17.969 -0.795 1 88.12 60 ILE B N 1
ATOM 1367 C CA . ILE B 1 60 ? 8.523 -17.422 -1.437 1 88.12 60 ILE B CA 1
ATOM 1368 C C . ILE B 1 60 ? 9.391 -18.547 -1.989 1 88.12 60 ILE B C 1
ATOM 1370 O O . ILE B 1 60 ? 9.727 -19.484 -1.266 1 88.12 60 ILE B O 1
ATOM 1374 N N . ASP B 1 61 ? 9.523 -18.469 -3.287 1 85.31 61 ASP B N 1
ATOM 1375 C CA . ASP B 1 61 ? 10.445 -19.438 -3.871 1 85.31 61 ASP B CA 1
ATOM 1376 C C . ASP B 1 61 ? 11.891 -19.109 -3.514 1 85.31 61 ASP B C 1
ATOM 1378 O O . ASP B 1 61 ? 12.391 -18.031 -3.857 1 85.31 61 ASP B O 1
ATOM 1382 N N . GLN B 1 62 ? 12.586 -19.953 -2.881 1 78.88 62 GLN B N 1
ATOM 1383 C CA . GLN B 1 62 ? 13.922 -19.703 -2.346 1 78.88 62 GLN B CA 1
ATOM 1384 C C . GLN B 1 62 ? 14.953 -19.625 -3.465 1 78.88 62 GLN B C 1
ATOM 1386 O O . GLN B 1 62 ? 16 -19 -3.307 1 78.88 62 GLN B O 1
ATOM 1391 N N . GLU B 1 63 ? 14.656 -20.312 -4.547 1 78.5 63 GLU B N 1
ATOM 1392 C CA . GLU B 1 63 ? 15.625 -20.375 -5.637 1 78.5 63 GLU B CA 1
ATOM 1393 C C . GLU B 1 63 ? 15.641 -19.062 -6.426 1 78.5 63 GLU B C 1
ATOM 1395 O O . GLU B 1 63 ? 16.703 -18.547 -6.754 1 78.5 63 GLU B O 1
ATOM 1400 N N . ASP B 1 64 ? 14.477 -18.5 -6.629 1 77.38 64 ASP B N 1
ATOM 1401 C CA . ASP B 1 64 ? 14.469 -17.344 -7.512 1 77.38 64 ASP B CA 1
ATOM 1402 C C . ASP B 1 64 ? 13.875 -16.109 -6.809 1 77.38 64 ASP B C 1
ATOM 1404 O O . ASP B 1 64 ? 13.805 -15.031 -7.395 1 77.38 64 ASP B O 1
ATOM 1408 N N . GLY B 1 65 ? 13.516 -16.312 -5.594 1 80.75 65 GLY B N 1
ATOM 1409 C CA . GLY B 1 65 ? 13.031 -15.203 -4.785 1 80.75 65 GLY B CA 1
ATOM 1410 C C . GLY B 1 65 ? 11.633 -14.758 -5.164 1 80.75 65 GLY B C 1
ATOM 1411 O O . GLY B 1 65 ? 11.195 -13.672 -4.773 1 80.75 65 GLY B O 1
ATOM 1412 N N . SER B 1 66 ? 10.969 -15.516 -5.938 1 90.06 66 SER B N 1
ATOM 1413 C CA . SER B 1 66 ? 9.625 -15.148 -6.371 1 90.06 66 SER B CA 1
ATOM 1414 C C . SER B 1 66 ? 8.633 -15.227 -5.215 1 90.06 66 SER B C 1
ATOM 1416 O O . SER B 1 66 ? 8.75 -16.094 -4.344 1 90.06 66 SER B O 1
ATOM 1418 N N . LEU B 1 67 ? 7.758 -14.328 -5.188 1 93.5 67 LEU B N 1
ATOM 1419 C CA . LEU B 1 67 ? 6.711 -14.234 -4.176 1 93.5 67 LEU B CA 1
ATOM 1420 C C . LEU B 1 67 ? 5.344 -14.562 -4.773 1 93.5 67 LEU B C 1
ATOM 1422 O O . LEU B 1 67 ? 5.008 -14.094 -5.859 1 93.5 67 LEU B O 1
ATOM 1426 N N . ALA B 1 68 ? 4.633 -15.438 -4.145 1 97.12 68 ALA B N 1
ATOM 1427 C CA . ALA B 1 68 ? 3.26 -15.75 -4.535 1 97.12 68 ALA B CA 1
ATOM 1428 C C . ALA B 1 68 ? 2.305 -15.57 -3.357 1 97.12 68 ALA B C 1
ATOM 1430 O O . ALA B 1 68 ? 2.588 -16.016 -2.246 1 97.12 68 ALA B O 1
ATOM 1431 N N . VAL B 1 69 ? 1.236 -14.922 -3.621 1 98.38 69 VAL B N 1
ATOM 1432 C CA . VAL B 1 69 ? 0.203 -14.688 -2.617 1 98.38 69 VAL B CA 1
ATOM 1433 C C . VAL B 1 69 ? -1.159 -15.102 -3.174 1 98.38 69 VAL B C 1
ATOM 1435 O O . VAL B 1 69 ? -1.51 -14.734 -4.301 1 98.38 69 VAL B O 1
ATOM 1438 N N . ARG B 1 70 ? -1.927 -15.844 -2.393 1 98.38 70 ARG B N 1
ATOM 1439 C CA . ARG B 1 70 ? -3.246 -16.297 -2.811 1 98.38 70 ARG B CA 1
ATOM 1440 C C . ARG B 1 70 ? -4.234 -16.266 -1.65 1 98.38 70 ARG B C 1
ATOM 1442 O O . ARG B 1 70 ? -3.949 -16.781 -0.566 1 98.38 70 ARG B O 1
ATOM 1449 N N . LEU B 1 71 ? -5.332 -15.609 -1.922 1 98.56 71 LEU B N 1
ATOM 1450 C CA . LEU B 1 71 ? -6.418 -15.703 -0.951 1 98.56 71 LEU B CA 1
ATOM 1451 C C . LEU B 1 71 ? -6.984 -17.109 -0.897 1 98.56 71 LEU B C 1
ATOM 1453 O O . LEU B 1 71 ? -7.277 -17.719 -1.937 1 98.56 71 LEU B O 1
ATOM 1457 N N . VAL B 1 72 ? -7.133 -17.641 0.292 1 98.31 72 VAL B N 1
ATOM 1458 C CA . VAL B 1 72 ? -7.703 -18.969 0.451 1 98.31 72 VAL B CA 1
ATOM 1459 C C . VAL B 1 72 ? -9.195 -18.938 0.13 1 98.31 72 VAL B C 1
ATOM 1461 O O . VAL B 1 72 ? -9.703 -19.797 -0.602 1 98.31 72 VAL B O 1
ATOM 1464 N N . ASP B 1 73 ? -9.906 -17.922 0.701 1 97.94 73 ASP B N 1
ATOM 1465 C CA . ASP B 1 73 ? -11.32 -17.75 0.409 1 97.94 73 ASP B CA 1
ATOM 1466 C C . ASP B 1 73 ? -11.523 -16.703 -0.696 1 97.94 73 ASP B C 1
ATOM 1468 O O . ASP B 1 73 ? -10.594 -16 -1.066 1 97.94 73 ASP B O 1
ATOM 1472 N N . GLU B 1 74 ? -12.758 -16.625 -1.209 1 97.81 74 GLU B N 1
ATOM 1473 C CA . GLU B 1 74 ? -13.086 -15.664 -2.262 1 97.81 74 GLU B CA 1
ATOM 1474 C C . GLU B 1 74 ? -12.844 -14.234 -1.801 1 97.81 74 GLU B C 1
ATOM 1476 O O . GLU B 1 74 ? -13.125 -13.891 -0.648 1 97.81 74 GLU B O 1
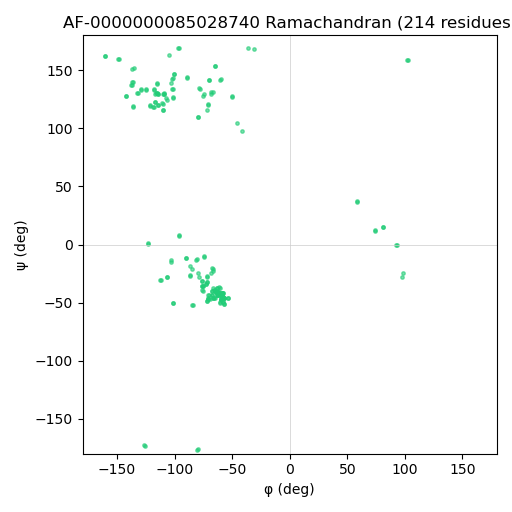ATOM 1481 N N . PRO B 1 75 ? -12.367 -13.508 -2.758 1 98.12 75 PRO B N 1
ATOM 1482 C CA . PRO B 1 75 ? -12.195 -12.102 -2.395 1 98.12 75 PRO B CA 1
ATOM 1483 C C . PRO B 1 75 ? -13.516 -11.391 -2.105 1 98.12 75 PRO B C 1
ATOM 1485 O O . PRO B 1 75 ? -14.57 -11.828 -2.586 1 98.12 75 PRO B O 1
ATOM 1488 N N . ASP B 1 76 ? -13.469 -10.398 -1.317 1 98 76 ASP B N 1
ATOM 1489 C CA . ASP B 1 76 ? -14.602 -9.516 -1.067 1 98 76 ASP B CA 1
ATOM 1490 C C . ASP B 1 76 ? -14.227 -8.062 -1.325 1 98 76 ASP B C 1
ATOM 1492 O O . ASP B 1 76 ? -13.172 -7.773 -1.887 1 98 76 ASP B O 1
ATOM 1496 N N . ALA B 1 77 ? -15.133 -7.176 -0.993 1 98.06 77 ALA B N 1
ATOM 1497 C CA . ALA B 1 77 ? -14.953 -5.766 -1.332 1 98.06 77 ALA B CA 1
ATOM 1498 C C . ALA B 1 77 ? -13.695 -5.199 -0.673 1 98.06 77 ALA B C 1
ATOM 1500 O O . ALA B 1 77 ? -13 -4.367 -1.26 1 98.06 77 ALA B O 1
ATOM 1501 N N . LYS B 1 78 ? -13.414 -5.625 0.53 1 98.81 78 LYS B N 1
ATOM 1502 C CA . LYS B 1 78 ? -12.273 -5.102 1.269 1 98.81 78 LYS B CA 1
ATOM 1503 C C . LYS B 1 78 ? -10.961 -5.609 0.682 1 98.81 78 LYS B C 1
ATOM 1505 O O . LYS B 1 78 ? -10.023 -4.832 0.473 1 98.81 78 LYS B O 1
ATOM 1510 N N . THR B 1 79 ? -10.898 -6.957 0.45 1 98.88 79 THR B N 1
ATOM 1511 C CA . THR B 1 79 ? -9.68 -7.496 -0.141 1 98.88 79 THR B CA 1
ATOM 1512 C C . THR B 1 79 ? -9.461 -6.922 -1.538 1 98.88 79 THR B C 1
ATOM 1514 O O . THR B 1 79 ? -8.32 -6.672 -1.939 1 98.88 79 THR B O 1
ATOM 1517 N N . ASP B 1 80 ? -10.531 -6.734 -2.262 1 98.69 80 ASP B N 1
ATOM 1518 C CA . ASP B 1 80 ? -10.453 -6.164 -3.604 1 98.69 80 ASP B CA 1
ATOM 1519 C C . ASP B 1 80 ? -9.914 -4.738 -3.561 1 98.69 80 ASP B C 1
ATOM 1521 O O . ASP B 1 80 ? -9.094 -4.352 -4.402 1 98.69 80 ASP B O 1
ATOM 1525 N N . ALA B 1 81 ? -10.383 -3.951 -2.621 1 98.88 81 ALA B N 1
ATOM 1526 C CA . ALA B 1 81 ? -9.914 -2.58 -2.457 1 98.88 81 ALA B CA 1
ATOM 1527 C C . ALA B 1 81 ? -8.406 -2.541 -2.209 1 98.88 81 ALA B C 1
ATOM 1529 O O . ALA B 1 81 ? -7.688 -1.764 -2.84 1 98.88 81 ALA B O 1
ATOM 1530 N N . VAL B 1 82 ? -7.922 -3.395 -1.338 1 98.94 82 VAL B N 1
ATOM 1531 C CA . VAL B 1 82 ? -6.508 -3.439 -0.979 1 98.94 82 VAL B CA 1
ATOM 1532 C C . VAL B 1 82 ? -5.684 -3.891 -2.182 1 98.94 82 VAL B C 1
ATOM 1534 O O . VAL B 1 82 ? -4.68 -3.26 -2.527 1 98.94 82 VAL B O 1
ATOM 1537 N N . LEU B 1 83 ? -6.148 -4.938 -2.846 1 98.94 83 LEU B N 1
ATOM 1538 C CA . LEU B 1 83 ? -5.352 -5.535 -3.91 1 98.94 83 LEU B CA 1
ATOM 1539 C C . LEU B 1 83 ? -5.375 -4.672 -5.164 1 98.94 83 LEU B C 1
ATOM 1541 O O . LEU B 1 83 ? -4.379 -4.582 -5.883 1 98.94 83 LEU B O 1
ATOM 1545 N N . LYS B 1 84 ? -6.465 -4.047 -5.457 1 98.94 84 LYS B N 1
ATOM 1546 C CA . LYS B 1 84 ? -6.492 -3.141 -6.602 1 98.94 84 LYS B CA 1
ATOM 1547 C C . LYS B 1 84 ? -5.711 -1.863 -6.309 1 98.94 84 LYS B C 1
ATOM 1549 O O . LYS B 1 84 ? -5.145 -1.255 -7.223 1 98.94 84 LYS B O 1
ATOM 1554 N N . THR B 1 85 ? -5.695 -1.418 -5.066 1 98.94 85 THR B N 1
ATOM 1555 C CA . THR B 1 85 ? -4.812 -0.323 -4.676 1 98.94 85 THR B CA 1
ATOM 1556 C C . THR B 1 85 ? -3.352 -0.706 -4.883 1 98.94 85 THR B C 1
ATOM 1558 O O . THR B 1 85 ? -2.557 0.1 -5.371 1 98.94 85 THR B O 1
ATOM 1561 N N . MET B 1 86 ? -2.949 -1.938 -4.547 1 98.94 86 MET B N 1
ATOM 1562 C CA . MET B 1 86 ? -1.609 -2.455 -4.812 1 98.94 86 MET B CA 1
ATOM 1563 C C . MET B 1 86 ? -1.286 -2.383 -6.301 1 98.94 86 MET B C 1
ATOM 1565 O O . MET B 1 86 ? -0.2 -1.942 -6.684 1 98.94 86 MET B O 1
ATOM 1569 N N . VAL B 1 87 ? -2.232 -2.816 -7.152 1 98.88 87 VAL B N 1
ATOM 1570 C CA . VAL B 1 87 ? -2.041 -2.787 -8.594 1 98.88 87 VAL B CA 1
ATOM 1571 C C . VAL B 1 87 ? -1.857 -1.346 -9.062 1 98.88 87 VAL B C 1
ATOM 1573 O O . VAL B 1 87 ? -0.999 -1.065 -9.906 1 98.88 87 VAL B O 1
ATOM 1576 N N . CYS B 1 88 ? -2.67 -0.439 -8.547 1 98.81 88 CYS B N 1
ATOM 1577 C CA . CYS B 1 88 ? -2.51 0.983 -8.836 1 98.81 88 CYS B CA 1
ATOM 1578 C C . CYS B 1 88 ? -1.093 1.446 -8.523 1 98.81 88 CYS B C 1
ATOM 1580 O O . CYS B 1 88 ? -0.468 2.139 -9.328 1 98.81 88 CYS B O 1
ATOM 1582 N N . GLY B 1 89 ? -0.538 1.052 -7.344 1 98.56 89 GLY B N 1
ATOM 1583 C CA . GLY B 1 89 ? 0.838 1.35 -6.98 1 98.56 89 GLY B CA 1
ATOM 1584 C C . GLY B 1 89 ? 1.85 0.797 -7.969 1 98.56 89 GLY B C 1
ATOM 1585 O O . GLY B 1 89 ? 2.807 1.483 -8.336 1 98.56 89 GLY B O 1
ATOM 1586 N N . LEU B 1 90 ? 1.664 -0.4 -8.438 1 98.25 90 LEU B N 1
ATOM 1587 C CA . LEU B 1 90 ? 2.559 -1.027 -9.406 1 98.25 90 LEU B CA 1
ATOM 1588 C C . LEU B 1 90 ? 2.555 -0.263 -10.727 1 98.25 90 LEU B C 1
ATOM 1590 O O . LEU B 1 90 ? 3.604 -0.091 -11.352 1 98.25 90 LEU B O 1
ATOM 1594 N N . ARG B 1 91 ? 1.388 0.162 -11.117 1 97.81 91 ARG B N 1
ATOM 1595 C CA . ARG B 1 91 ? 1.283 0.911 -12.367 1 97.81 91 ARG B CA 1
ATOM 1596 C C . ARG B 1 91 ? 2.02 2.242 -12.266 1 97.81 91 ARG B C 1
ATOM 1598 O O . ARG B 1 91 ? 2.65 2.682 -13.227 1 97.81 91 ARG B O 1
ATOM 1605 N N . HIS B 1 92 ? 1.92 2.902 -11.125 1 97 92 HIS B N 1
ATOM 1606 C CA . HIS B 1 92 ? 2.668 4.137 -10.922 1 97 92 HIS B CA 1
ATOM 1607 C C . HIS B 1 92 ? 4.172 3.881 -10.938 1 97 92 HIS B C 1
ATOM 1609 O O . HIS B 1 92 ? 4.934 4.676 -11.484 1 97 92 HIS B O 1
ATOM 1615 N N . LEU B 1 93 ? 4.621 2.791 -10.328 1 95.56 93 LEU B N 1
ATOM 1616 C CA . LEU B 1 93 ? 6.031 2.42 -10.336 1 95.56 93 LEU B CA 1
ATOM 1617 C C . LEU B 1 93 ? 6.508 2.123 -11.75 1 95.56 93 LEU B C 1
ATOM 1619 O O . LEU B 1 93 ? 7.641 2.455 -12.117 1 95.56 93 LEU B O 1
ATOM 1623 N N . GLN B 1 94 ? 5.695 1.468 -12.469 1 94.94 94 GLN B N 1
ATOM 1624 C CA . GLN B 1 94 ? 6.023 1.178 -13.867 1 94.94 94 GLN B CA 1
ATOM 1625 C C . GLN B 1 94 ? 6.246 2.463 -14.656 1 94.94 94 GLN B C 1
ATOM 1627 O O . GLN B 1 94 ? 7.152 2.537 -15.484 1 94.94 94 GLN B O 1
ATOM 1632 N N . LYS B 1 95 ? 5.379 3.459 -14.43 1 94.38 95 LYS B N 1
ATOM 1633 C CA . LYS B 1 95 ? 5.523 4.754 -15.086 1 94.38 95 LYS B CA 1
ATOM 1634 C C . LYS B 1 95 ? 6.789 5.469 -14.617 1 94.38 95 LYS B C 1
ATOM 1636 O O . LYS B 1 95 ? 7.461 6.133 -15.406 1 94.38 95 LYS B O 1
ATOM 1641 N N . THR B 1 96 ? 7.117 5.379 -13.375 1 90.25 96 THR B N 1
ATOM 1642 C CA . THR B 1 96 ? 8.25 6.066 -12.766 1 90.25 96 THR B CA 1
ATOM 1643 C C . THR B 1 96 ? 9.57 5.477 -13.266 1 90.25 96 THR B C 1
ATOM 1645 O O . THR B 1 96 ? 10.492 6.215 -13.609 1 90.25 96 THR B O 1
ATOM 1648 N N . TYR B 1 97 ? 9.828 4.133 -13.336 1 86.62 97 TYR B N 1
ATOM 1649 C CA . TYR B 1 97 ? 11.102 3.48 -13.617 1 86.62 97 TYR B CA 1
ATOM 1650 C C . TYR B 1 97 ? 11.141 2.963 -15.055 1 86.62 97 TYR B C 1
ATOM 1652 O O . TYR B 1 97 ? 12.188 2.525 -15.539 1 86.62 97 TYR B O 1
ATOM 1660 N N . SER B 1 98 ? 10.117 2.879 -15.688 1 80.19 98 SER B N 1
ATOM 1661 C CA . SER B 1 98 ? 9.992 2.453 -17.078 1 80.19 98 SER B CA 1
ATOM 1662 C C . SER B 1 98 ? 9.484 1.017 -17.172 1 80.19 98 SER B C 1
ATOM 1664 O O . SER B 1 98 ? 9.703 0.215 -16.266 1 80.19 98 SER B O 1
ATOM 1666 N N . GLN B 1 99 ? 8.984 0.793 -18.297 1 79.19 99 GLN B N 1
ATOM 1667 C CA . GLN B 1 99 ? 8.398 -0.513 -18.594 1 79.19 99 GLN B CA 1
ATOM 1668 C C . GLN B 1 99 ? 9.484 -1.564 -18.812 1 79.19 99 GLN B C 1
ATOM 1670 O O . GLN B 1 99 ? 9.211 -2.766 -18.766 1 79.19 99 GLN B O 1
ATOM 1675 N N . ASP B 1 100 ? 10.68 -1.121 -18.906 1 83.12 100 ASP B N 1
ATOM 1676 C CA . ASP B 1 100 ? 11.766 -2.07 -19.156 1 83.12 100 ASP B CA 1
ATOM 1677 C C . ASP B 1 100 ? 12.195 -2.748 -17.859 1 83.12 100 ASP B C 1
ATOM 1679 O O . ASP B 1 100 ? 12.836 -3.805 -17.875 1 83.12 100 ASP B O 1
ATOM 1683 N N . TYR B 1 101 ? 11.742 -2.205 -16.766 1 87.12 101 TYR B N 1
ATOM 1684 C CA . TYR B 1 101 ? 12.188 -2.76 -15.492 1 87.12 101 TYR B CA 1
ATOM 1685 C C . TYR B 1 101 ? 11.07 -3.559 -14.82 1 87.12 101 TYR B C 1
ATOM 1687 O O . TYR B 1 101 ? 11.336 -4.473 -14.039 1 87.12 101 TYR B O 1
ATOM 1695 N N . LEU B 1 102 ? 9.867 -3.197 -15.102 1 92.75 102 LEU B N 1
ATOM 1696 C CA . LEU B 1 102 ? 8.711 -3.783 -14.43 1 92.75 102 LEU B CA 1
ATOM 1697 C C . LEU B 1 102 ? 7.605 -4.109 -15.43 1 92.75 102 LEU B C 1
ATOM 1699 O O . LEU B 1 102 ? 7.086 -3.213 -16.094 1 92.75 102 LEU B O 1
ATOM 1703 N N . MET B 1 103 ? 7.238 -5.359 -15.555 1 94.5 103 MET B N 1
ATOM 1704 C CA . MET B 1 103 ? 6.129 -5.828 -16.375 1 94.5 103 MET B CA 1
ATOM 1705 C C . MET B 1 103 ? 4.965 -6.297 -15.516 1 94.5 103 MET B C 1
ATOM 1707 O O . MET B 1 103 ? 5.156 -7.07 -14.57 1 94.5 103 MET B O 1
ATOM 1711 N N . ILE B 1 104 ? 3.764 -5.836 -15.789 1 96.94 104 ILE B N 1
ATOM 1712 C CA . ILE B 1 104 ? 2.547 -6.242 -15.094 1 96.94 104 ILE B CA 1
ATOM 1713 C C . ILE B 1 104 ? 1.628 -6.988 -16.062 1 96.94 104 ILE B C 1
ATOM 1715 O O . ILE B 1 104 ? 1.276 -6.469 -17.125 1 96.94 104 ILE B O 1
ATOM 1719 N N . LYS B 1 105 ? 1.332 -8.172 -15.75 1 97.56 105 LYS B N 1
ATOM 1720 C CA . LYS B 1 105 ? 0.42 -8.992 -16.547 1 97.56 105 LYS B CA 1
ATOM 1721 C C . LYS B 1 105 ? -0.848 -9.32 -15.766 1 97.56 105 LYS B C 1
ATOM 1723 O O . LYS B 1 105 ? -0.777 -9.789 -14.625 1 97.56 105 LYS B O 1
ATOM 1728 N N . GLU B 1 106 ? -1.975 -9.086 -16.359 1 97.88 106 GLU B N 1
ATOM 1729 C CA . GLU B 1 106 ? -3.27 -9.375 -15.758 1 97.88 106 GLU B CA 1
ATOM 1730 C C . GLU B 1 106 ? -3.926 -10.586 -16.406 1 97.88 106 GLU B C 1
ATOM 1732 O O . GLU B 1 106 ? -3.984 -10.68 -17.641 1 97.88 106 GLU B O 1
ATOM 1737 N N . HIS B 1 107 ? -4.254 -11.516 -15.602 1 98 107 HIS B N 1
ATOM 1738 C CA . HIS B 1 107 ? -4.93 -12.727 -16.047 1 98 107 HIS B CA 1
ATOM 1739 C C . HIS B 1 107 ? -6.375 -12.766 -15.562 1 98 107 HIS B C 1
ATOM 1741 O O . HIS B 1 107 ? -6.633 -12.812 -14.352 1 98 107 HIS B O 1
ATOM 1747 N N . ARG B 1 108 ? -7.328 -12.734 -16.531 1 93.38 108 ARG B N 1
ATOM 1748 C CA . ARG B 1 108 ? -8.75 -12.719 -16.203 1 93.38 108 ARG B CA 1
ATOM 1749 C C . ARG B 1 108 ? -9.438 -13.992 -16.688 1 93.38 108 ARG B C 1
ATOM 1751 O O . ARG B 1 108 ? -9.094 -14.523 -17.75 1 93.38 108 ARG B O 1
ATOM 1758 N N . ARG B 1 109 ? -10.328 -14.516 -15.836 1 78.5 109 ARG B N 1
ATOM 1759 C CA . ARG B 1 109 ? -11.094 -15.672 -16.281 1 78.5 109 ARG B CA 1
ATOM 1760 C C . ARG B 1 109 ? -12.5 -15.266 -16.719 1 78.5 109 ARG B C 1
ATOM 1762 O O . ARG B 1 109 ? -13.07 -14.312 -16.172 1 78.5 109 ARG B O 1
#

Secondary structure (DSSP, 8-state):
-EEEEEEE-TTS-EEEEEEESSSS--STTHHHHHHHHHHHHHHHHHIIIIIT---EEEEE-TTT--EEEEESSPP-HHHHHHHHHHHHHHHHHHHHH-TTTEEEEEEE-/-EEEEEEE-TTS-EEEEEEESSSS--STTHHHHHHHHHHHHHHHHHIIIIIT---EEEEE-TTT--EEEEESSPP-HHHHHHHHHHHHHHHHHHHHH-TTTEEEEEEE-

InterPro domains:
  IPR007422 Cysteine protease Prp [PF04327] (1-99)
  IPR007422 Cysteine protease Prp [PTHR39178] (1-105)
  IPR007422 Cysteine protease Prp [cd16332] (1-105)
  IPR036764 Cysteine protease Prp superfamily [G3DSA:3.30.70.1490] (1-106)
  IPR036764 Cysteine protease Prp superfamily [SSF118010] (1-99)